Protein AF-A0A963L719-F1 (afdb_monomer)

Structure (mmCIF, N/CA/C/O backbone):
data_AF-A0A963L719-F1
#
_entry.id   AF-A0A963L719-F1
#
loop_
_atom_site.group_PDB
_atom_site.id
_atom_site.type_symbol
_atom_site.label_atom_id
_atom_site.label_alt_id
_atom_site.label_comp_id
_atom_site.label_asym_id
_atom_site.label_entity_id
_atom_site.label_seq_id
_atom_site.pdbx_PDB_ins_code
_atom_site.Cartn_x
_atom_site.Cartn_y
_atom_site.Cartn_z
_atom_site.occupancy
_atom_site.B_iso_or_equiv
_atom_site.auth_seq_id
_atom_site.auth_comp_id
_atom_site.auth_asym_id
_atom_site.auth_atom_id
_atom_site.pdbx_PDB_model_num
ATOM 1 N N . MET A 1 1 ? -0.864 -22.606 19.374 1.00 78.62 1 MET A N 1
ATOM 2 C CA . MET A 1 1 ? -1.923 -21.675 19.797 1.00 78.62 1 MET A CA 1
ATOM 3 C C . MET A 1 1 ? -1.909 -20.500 18.853 1.00 78.62 1 MET A C 1
ATOM 5 O O . MET A 1 1 ? -0.901 -19.803 18.777 1.00 78.62 1 MET A O 1
ATOM 9 N N . ALA A 1 2 ? -3.003 -20.314 18.126 1.00 90.12 2 ALA A N 1
ATOM 10 C CA . ALA A 1 2 ? -3.186 -19.208 17.201 1.00 90.12 2 ALA A CA 1
ATOM 11 C C . ALA A 1 2 ? -2.836 -17.865 17.861 1.00 90.12 2 ALA A C 1
ATOM 13 O O . ALA A 1 2 ? -3.165 -17.622 19.024 1.00 90.12 2 ALA A O 1
ATOM 14 N N . THR A 1 3 ? -2.141 -16.996 17.129 1.00 92.50 3 THR A N 1
ATOM 15 C CA . THR A 1 3 ? -1.768 -15.667 17.624 1.00 92.50 3 THR A CA 1
ATOM 16 C C . THR A 1 3 ? -2.481 -14.588 16.833 1.00 92.50 3 THR A C 1
ATOM 18 O O . THR A 1 3 ? -2.627 -14.665 15.612 1.00 92.50 3 THR A O 1
ATOM 21 N N . GLN A 1 4 ? -2.918 -13.551 17.540 1.00 93.06 4 GLN A N 1
ATOM 22 C CA . GLN A 1 4 ? -3.546 -12.382 16.944 1.00 93.06 4 GLN A CA 1
ATOM 23 C C . GLN A 1 4 ? -2.768 -11.120 17.299 1.00 93.06 4 GLN A C 1
ATOM 25 O O . GLN A 1 4 ? -2.265 -10.959 18.412 1.00 93.06 4 GLN A O 1
ATOM 30 N N . LYS A 1 5 ? -2.697 -10.194 16.348 1.00 93.44 5 LYS A N 1
ATOM 31 C CA . LYS A 1 5 ? -2.189 -8.843 16.566 1.00 93.44 5 LYS A CA 1
ATOM 32 C C . LYS A 1 5 ? -3.121 -7.855 15.887 1.00 93.44 5 LYS A C 1
ATOM 34 O O . LYS A 1 5 ? -3.373 -7.969 14.693 1.00 93.44 5 LYS A O 1
ATOM 39 N N . ILE A 1 6 ? -3.588 -6.867 16.640 1.00 93.69 6 ILE A N 1
ATOM 40 C CA . ILE A 1 6 ? -4.439 -5.794 16.125 1.00 93.69 6 ILE A CA 1
ATOM 41 C C . ILE A 1 6 ? -3.598 -4.526 16.075 1.00 93.69 6 ILE A C 1
ATOM 43 O O . ILE A 1 6 ? -3.050 -4.093 17.088 1.00 93.69 6 ILE A O 1
ATOM 47 N N . ILE A 1 7 ? -3.450 -3.959 14.882 1.00 94.75 7 ILE A N 1
ATOM 48 C CA . ILE A 1 7 ? -2.783 -2.673 14.680 1.00 94.75 7 ILE A CA 1
ATOM 49 C C . ILE A 1 7 ? -3.863 -1.622 14.498 1.00 94.75 7 ILE A C 1
ATOM 51 O O . ILE A 1 7 ? -4.739 -1.781 13.658 1.00 94.75 7 ILE A O 1
ATOM 55 N N . TRP A 1 8 ? -3.787 -0.549 15.271 1.00 94.75 8 TRP A N 1
ATOM 56 C CA . TRP A 1 8 ? -4.737 0.548 15.197 1.00 94.75 8 TRP A CA 1
ATOM 57 C C . TRP A 1 8 ? -4.142 1.709 14.417 1.00 94.75 8 TRP A C 1
ATOM 59 O O . TRP A 1 8 ? -3.056 2.190 14.743 1.00 94.75 8 TRP A O 1
ATOM 69 N N . THR A 1 9 ? -4.872 2.181 13.415 1.00 96.00 9 THR A N 1
ATOM 70 C CA . THR A 1 9 ? -4.567 3.428 12.715 1.00 96.00 9 THR A CA 1
ATOM 71 C C . THR A 1 9 ? -5.588 4.476 13.125 1.00 96.00 9 THR A C 1
ATOM 73 O O . THR A 1 9 ? -6.789 4.261 12.988 1.00 96.00 9 THR A O 1
ATOM 76 N N . VAL A 1 10 ? -5.109 5.604 13.647 1.00 95.81 10 VAL A N 1
ATOM 77 C CA . VAL A 1 10 ? -5.946 6.764 13.959 1.00 95.81 10 VAL A CA 1
ATOM 78 C C . VAL A 1 10 ? -5.929 7.731 12.781 1.00 95.81 10 VAL A C 1
ATOM 80 O O . VAL A 1 10 ? -4.865 8.063 12.262 1.00 95.81 10 VAL A O 1
ATOM 83 N N . LEU A 1 11 ? -7.110 8.170 12.356 1.00 95.31 11 LEU A N 1
ATOM 84 C CA . LEU A 1 11 ? -7.301 9.104 11.252 1.00 95.31 11 LEU A CA 1
ATOM 85 C C . LEU A 1 11 ? -8.143 10.299 11.718 1.00 95.31 11 LEU A C 1
ATOM 87 O O . LEU A 1 11 ? -9.134 10.097 12.426 1.00 95.31 11 LEU A O 1
ATOM 91 N N . PRO A 1 12 ? -7.809 11.537 11.322 1.00 94.50 12 PRO A N 1
ATOM 92 C CA . PRO A 1 12 ? -8.688 12.681 11.539 1.00 94.50 12 PRO A CA 1
ATOM 93 C C . PRO A 1 12 ? -10.020 12.486 10.802 1.00 94.50 12 PRO A C 1
ATOM 95 O O . PRO A 1 12 ? -10.026 12.106 9.632 1.00 94.50 12 PRO A O 1
ATOM 98 N N . LYS A 1 13 ? -11.147 12.768 11.466 1.00 94.38 13 LYS A N 1
ATOM 99 C CA . LYS A 1 13 ? -12.489 12.725 10.856 1.00 94.38 13 LYS A CA 1
ATOM 100 C C . LYS A 1 13 ? -13.141 14.107 10.773 1.00 94.38 13 LYS A C 1
ATOM 102 O O . LYS A 1 13 ? -13.932 14.354 9.868 1.00 94.38 13 LYS A O 1
ATOM 107 N N . GLY A 1 14 ? -12.832 14.999 11.712 1.00 94.25 14 GLY A N 1
ATOM 108 C CA . GLY A 1 14 ? -13.389 16.351 11.761 1.00 94.25 14 GLY A CA 1
ATOM 109 C C . GLY A 1 14 ? -13.564 16.832 13.194 1.00 94.25 14 GLY A C 1
ATOM 110 O O . GLY A 1 14 ? -12.755 16.495 14.054 1.00 94.25 14 GLY A O 1
ATOM 111 N N . PHE A 1 15 ? -14.630 17.591 13.447 1.00 95.06 15 PHE A N 1
ATOM 112 C CA . PHE A 1 15 ? -14.930 18.181 14.753 1.00 95.06 15 PHE A CA 1
ATOM 113 C C . PHE A 1 15 ? -16.398 17.972 15.138 1.00 95.06 15 PHE A C 1
ATOM 115 O O . PHE A 1 15 ? -17.267 17.820 14.276 1.00 95.06 15 PHE A O 1
ATOM 122 N N . THR A 1 16 ? -16.685 17.972 16.437 1.00 93.94 16 THR A N 1
ATOM 123 C CA . THR A 1 16 ? -18.049 18.103 16.958 1.00 93.94 16 THR A CA 1
ATOM 124 C C . THR A 1 16 ? -18.538 19.547 16.808 1.00 93.94 16 THR A C 1
ATOM 126 O O . THR A 1 16 ? -17.767 20.454 16.492 1.00 93.94 16 THR A O 1
ATOM 129 N N . ARG A 1 17 ? -19.830 19.789 17.075 1.00 89.25 17 ARG A N 1
ATOM 130 C CA . ARG A 1 17 ? -20.390 21.155 17.103 1.00 89.25 17 ARG A CA 1
ATOM 131 C C . ARG A 1 17 ? -19.723 22.050 18.151 1.00 89.25 17 ARG A C 1
ATOM 133 O O . ARG A 1 17 ? -19.615 23.248 17.927 1.00 89.25 17 ARG A O 1
ATOM 140 N N . ASP A 1 18 ? -19.241 21.459 19.240 1.00 85.62 18 ASP A N 1
ATOM 141 C CA . ASP A 1 18 ? -18.592 22.169 20.349 1.00 85.62 18 ASP A CA 1
ATOM 142 C C . ASP A 1 18 ? -17.088 22.413 20.103 1.00 85.62 18 ASP A C 1
ATOM 144 O O . ASP A 1 18 ? -16.391 22.971 20.953 1.00 85.62 18 ASP A O 1
ATOM 148 N N . GLY A 1 19 ? -16.583 22.008 18.929 1.00 89.19 19 GLY A N 1
ATOM 149 C CA . GLY A 1 19 ? -15.192 22.188 18.512 1.00 89.19 19 GLY A CA 1
ATOM 150 C C . GLY A 1 19 ? -14.234 21.090 18.979 1.00 89.19 19 GLY A C 1
ATOM 151 O O . GLY A 1 19 ? -13.025 21.245 18.831 1.00 89.19 19 GLY A O 1
ATOM 152 N N . GLU A 1 20 ? -14.738 19.979 19.524 1.00 93.38 20 GLU A N 1
ATOM 153 C CA . GLU A 1 20 ? -13.885 18.855 19.928 1.00 93.38 20 GLU A CA 1
ATOM 154 C C . GLU A 1 20 ? -13.448 18.034 18.707 1.00 93.38 20 GLU A C 1
ATOM 156 O O . GLU A 1 20 ? -14.294 17.712 17.866 1.00 93.38 20 GLU A O 1
ATOM 161 N N . PRO A 1 21 ? -12.168 17.639 18.589 1.00 95.56 21 PRO A N 1
ATOM 162 C CA . PRO A 1 21 ? -11.716 16.767 17.514 1.00 95.56 21 PRO A CA 1
ATOM 163 C C . PRO A 1 21 ? -12.423 15.409 17.531 1.00 95.56 21 PRO A C 1
ATOM 165 O O . PRO A 1 21 ? -12.631 14.789 18.578 1.00 95.56 21 PRO A O 1
ATOM 168 N N . VAL A 1 22 ? -12.738 14.911 16.341 1.00 96.44 22 VAL A N 1
ATOM 169 C CA . VAL A 1 22 ? -13.259 13.566 16.105 1.00 96.44 22 VAL A CA 1
ATOM 170 C C . VAL A 1 22 ? -12.243 12.799 15.276 1.00 96.44 22 VAL A C 1
ATOM 172 O O . VAL A 1 22 ? -11.775 13.275 14.237 1.00 96.44 22 VAL A O 1
ATOM 175 N N . VAL A 1 23 ? -11.936 11.586 15.720 1.00 97.00 23 VAL A N 1
ATOM 176 C CA . VAL A 1 23 ? -11.034 10.660 15.036 1.00 97.00 23 VAL A CA 1
ATOM 177 C C . VAL A 1 23 ? -11.760 9.375 14.662 1.00 97.00 23 VAL A C 1
ATOM 179 O O . VAL A 1 23 ? -12.721 8.976 15.319 1.00 97.00 23 VAL A O 1
ATOM 182 N N . SER A 1 24 ? -11.282 8.716 13.614 1.00 97.19 24 SER A N 1
ATOM 183 C CA . SER A 1 24 ? -11.655 7.350 13.259 1.00 97.19 24 SER A CA 1
ATOM 184 C C . SER A 1 24 ? -10.495 6.413 13.591 1.00 97.19 24 SER A C 1
ATOM 186 O O . SER A 1 24 ? -9.363 6.639 13.168 1.00 97.19 24 SER A O 1
ATOM 188 N N . LEU A 1 25 ? -10.774 5.359 14.350 1.00 96.81 25 LEU A N 1
ATOM 189 C CA . LEU A 1 25 ? -9.859 4.266 14.656 1.00 96.81 25 LEU A CA 1
ATOM 190 C C . LEU A 1 25 ? -10.155 3.109 13.701 1.00 96.81 25 LEU A C 1
ATOM 192 O O . LEU A 1 25 ? -11.285 2.620 13.643 1.00 96.81 25 LEU A O 1
ATOM 196 N N . VAL A 1 26 ? -9.142 2.671 12.961 1.00 96.25 26 VAL A N 1
ATOM 197 C CA . VAL A 1 26 ? -9.240 1.575 11.992 1.00 96.25 26 VAL A CA 1
ATOM 198 C C . VAL A 1 26 ? -8.371 0.410 12.482 1.00 96.25 26 VAL A C 1
ATOM 200 O O . VAL A 1 26 ? -7.144 0.554 12.520 1.00 96.25 26 VAL A O 1
ATOM 203 N N . PRO A 1 27 ? -8.962 -0.724 12.901 1.00 95.50 27 PRO A N 1
ATOM 204 C CA . PRO A 1 27 ? -8.221 -1.923 13.253 1.00 95.50 27 PRO A CA 1
ATOM 205 C C . PRO A 1 27 ? -7.754 -2.666 11.997 1.00 95.50 27 PRO A C 1
ATOM 207 O O . PRO A 1 27 ? -8.508 -2.901 11.058 1.00 95.50 27 PRO A O 1
ATOM 210 N N . SER A 1 28 ? -6.500 -3.095 12.010 1.00 93.81 28 SER A N 1
ATOM 211 C CA . SER A 1 28 ? -5.928 -4.056 11.073 1.00 93.81 28 SER A CA 1
ATOM 212 C C . SER A 1 28 ? -5.602 -5.336 11.829 1.00 93.81 28 SER A C 1
ATOM 214 O O . SER A 1 28 ? -4.690 -5.361 12.662 1.00 93.81 28 SER A O 1
ATOM 216 N N . PHE A 1 29 ? -6.349 -6.398 11.545 1.00 94.44 29 PHE A N 1
ATOM 217 C CA . PHE A 1 29 ? -6.162 -7.705 12.165 1.00 94.44 29 PHE A CA 1
ATOM 218 C C . PHE A 1 29 ? -5.050 -8.476 11.454 1.00 94.44 29 PHE A C 1
ATOM 220 O O . PHE A 1 29 ? -5.028 -8.577 10.229 1.00 94.44 29 PHE A O 1
ATOM 227 N N . ARG A 1 30 ? -4.123 -9.034 12.230 1.00 92.94 30 ARG A N 1
ATOM 228 C CA . ARG A 1 30 ? -3.146 -10.022 11.773 1.00 92.94 30 ARG A CA 1
ATOM 229 C C . ARG A 1 30 ? -3.397 -11.310 12.533 1.00 92.94 30 ARG A C 1
ATOM 231 O O . ARG A 1 30 ? -3.078 -11.387 13.720 1.00 92.94 30 ARG A O 1
ATOM 238 N N . LEU A 1 31 ? -3.978 -12.285 11.847 1.00 94.12 31 LEU A N 1
ATOM 239 C CA . LEU A 1 31 ? -4.326 -13.584 12.407 1.00 94.12 31 LEU A CA 1
ATOM 240 C C . LEU A 1 31 ? -3.325 -14.624 11.920 1.00 94.12 31 LEU A C 1
ATOM 242 O O . LEU A 1 31 ? -3.091 -14.758 10.720 1.00 94.12 31 LEU A O 1
ATOM 246 N N . THR A 1 32 ? -2.698 -15.330 12.856 1.00 92.62 32 THR A N 1
ATOM 247 C CA . THR A 1 32 ? -1.661 -16.322 12.557 1.00 92.62 32 THR A CA 1
ATOM 248 C C . THR A 1 32 ? -2.057 -17.671 13.154 1.00 92.62 32 THR A C 1
ATOM 250 O O . THR A 1 32 ? -1.780 -17.931 14.330 1.00 92.62 32 THR A O 1
ATOM 253 N N . PRO A 1 33 ? -2.706 -18.539 12.362 1.00 91.94 33 PRO A N 1
ATOM 254 C CA . PRO A 1 33 ? -2.850 -19.952 12.691 1.00 91.94 33 PRO A CA 1
ATOM 255 C C . PRO A 1 33 ? -1.465 -20.602 12.828 1.00 91.94 33 PRO A C 1
ATOM 257 O O . PRO A 1 33 ? -0.576 -20.328 12.021 1.00 91.94 33 PRO A O 1
ATOM 260 N N . GLN A 1 34 ? -1.270 -21.470 13.821 1.00 89.56 34 GLN A N 1
ATOM 261 C CA . GLN A 1 34 ? -0.044 -22.266 13.989 1.00 89.56 34 GLN A CA 1
ATOM 262 C C . GLN A 1 34 ? -0.229 -23.729 13.554 1.00 89.56 34 GLN A C 1
ATOM 264 O O . GLN A 1 34 ? 0.746 -24.468 13.440 1.00 89.56 34 GLN A O 1
ATOM 269 N N . SER A 1 35 ? -1.467 -24.156 13.298 1.00 89.81 35 SER A N 1
ATOM 270 C CA . SER A 1 35 ? -1.828 -25.505 12.853 1.00 89.81 35 SER A CA 1
ATOM 271 C C . SER A 1 35 ? -3.047 -25.482 11.925 1.00 89.81 35 SER A C 1
ATOM 273 O O . SER A 1 35 ? -3.774 -24.491 11.865 1.00 89.81 35 SER A O 1
ATOM 275 N N . ALA A 1 36 ? -3.293 -26.579 11.202 1.00 87.94 36 ALA A N 1
ATOM 276 C CA . ALA A 1 36 ? -4.417 -26.679 10.266 1.00 87.94 36 ALA A CA 1
ATOM 277 C C . ALA A 1 36 ? -5.788 -26.526 10.953 1.00 87.94 36 ALA A C 1
ATOM 279 O O . ALA A 1 36 ? -6.681 -25.890 10.405 1.00 87.94 36 ALA A O 1
ATOM 280 N N . SER A 1 37 ? -5.940 -27.039 12.179 1.00 89.88 37 SER A N 1
ATOM 281 C CA . SER A 1 37 ? -7.171 -26.894 12.971 1.00 89.88 37 SER A CA 1
ATOM 282 C C . SER A 1 37 ? -7.441 -25.459 13.433 1.00 89.88 37 SER A C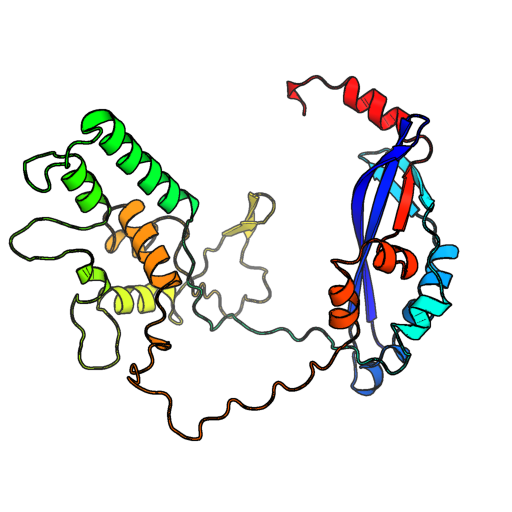 1
ATOM 284 O O . SER A 1 37 ? -8.543 -25.165 13.877 1.00 89.88 37 SER A O 1
ATOM 286 N N . GLU A 1 38 ? -6.451 -24.567 13.345 1.00 92.56 38 GLU A N 1
ATOM 287 C CA . GLU A 1 38 ? -6.576 -23.154 13.717 1.00 92.56 38 GLU A CA 1
ATOM 288 C C . GLU A 1 38 ? -6.874 -22.243 12.506 1.00 92.56 38 GLU A C 1
ATOM 290 O O . GLU A 1 38 ? -6.944 -21.026 12.658 1.00 92.56 38 GLU A O 1
ATOM 295 N N . GLN A 1 39 ? -7.047 -22.794 11.296 1.00 93.44 39 GLN A N 1
ATOM 296 C CA . GLN A 1 39 ? -7.328 -22.028 10.066 1.00 93.44 39 GLN A CA 1
ATOM 297 C C . GLN A 1 39 ? -8.807 -21.632 9.913 1.00 93.44 39 GLN A C 1
ATOM 299 O O . GLN A 1 39 ? -9.339 -21.553 8.805 1.00 93.44 39 GLN A O 1
ATOM 304 N N . VAL A 1 40 ? -9.475 -21.368 11.031 1.00 95.69 40 VAL A N 1
ATOM 305 C CA . VAL A 1 40 ? -10.881 -20.958 11.111 1.00 95.69 40 VAL A CA 1
ATOM 306 C C . VAL A 1 40 ? -11.039 -19.873 12.169 1.00 95.69 40 VAL A C 1
ATOM 308 O O . VAL A 1 40 ? -10.245 -19.794 13.110 1.00 95.69 40 VAL A O 1
ATOM 311 N N . LEU A 1 41 ? -12.064 -19.032 12.032 1.00 96.19 41 LEU A N 1
ATOM 312 C CA . LEU A 1 41 ? -12.285 -17.899 12.932 1.00 96.19 41 LEU A CA 1
ATOM 313 C C . LEU A 1 41 ? -12.497 -18.325 14.394 1.00 96.19 41 LEU A C 1
ATOM 315 O O . LEU A 1 41 ? -12.103 -17.597 15.300 1.00 96.19 41 LEU A O 1
ATOM 319 N N . GLU A 1 42 ? -13.040 -19.522 14.635 1.00 96.31 42 GLU A N 1
ATOM 320 C CA . GLU A 1 42 ? -13.210 -20.119 15.969 1.00 96.31 42 GLU A CA 1
ATOM 321 C C . GLU A 1 42 ? -11.905 -20.193 16.780 1.00 96.31 42 GLU A C 1
ATOM 323 O O . GLU A 1 42 ? -11.938 -20.113 18.007 1.00 96.31 42 GLU A O 1
ATOM 328 N N . ALA A 1 43 ? -10.746 -20.251 16.118 1.00 95.38 43 ALA A N 1
ATOM 329 C CA . ALA A 1 43 ? -9.443 -20.222 16.779 1.00 95.38 43 ALA A CA 1
ATOM 330 C C . ALA A 1 43 ? -9.043 -18.834 17.327 1.00 95.38 43 ALA A C 1
ATOM 332 O O . ALA A 1 43 ? -8.025 -18.723 18.014 1.00 95.38 43 ALA A O 1
ATOM 333 N N . PHE A 1 44 ? -9.830 -17.784 17.055 1.00 95.38 44 PHE A N 1
ATOM 334 C CA . PHE A 1 44 ? -9.589 -16.393 17.458 1.00 95.38 44 PHE A CA 1
ATOM 335 C C . PHE A 1 44 ? -10.786 -15.833 18.258 1.00 95.38 44 PHE A C 1
ATOM 337 O O . PHE A 1 44 ? -11.588 -15.064 17.720 1.00 95.38 44 PHE A O 1
ATOM 344 N N . PRO A 1 45 ? -10.927 -16.178 19.556 1.00 92.62 45 PRO A N 1
ATOM 345 C CA . PRO A 1 45 ? -12.136 -15.894 20.339 1.00 92.62 45 PRO A CA 1
ATOM 346 C C . PRO A 1 45 ? -12.528 -14.415 20.426 1.00 92.62 45 PRO A C 1
ATOM 348 O O . PRO A 1 45 ? -13.715 -14.094 20.452 1.00 92.62 45 PRO A O 1
ATOM 351 N N . ASP A 1 46 ? -11.555 -13.500 20.420 1.00 92.44 46 ASP A N 1
ATOM 352 C CA . ASP A 1 46 ? -11.825 -12.056 20.467 1.00 92.44 46 ASP A CA 1
ATOM 353 C C . ASP A 1 46 ? -12.563 -11.544 19.225 1.00 92.44 46 ASP A C 1
ATOM 355 O O . ASP A 1 46 ? -13.240 -10.519 19.291 1.00 92.44 46 ASP A O 1
ATOM 359 N N . LEU A 1 47 ? -12.465 -12.267 18.106 1.00 95.38 47 LEU A N 1
ATOM 360 C CA . LEU A 1 47 ? -13.147 -11.946 16.858 1.00 95.38 47 LEU A CA 1
ATOM 361 C C . LEU A 1 47 ? -14.468 -12.693 16.677 1.00 95.38 47 LEU A C 1
ATOM 363 O O . LEU A 1 47 ? -15.182 -12.405 15.724 1.00 95.38 47 LEU A O 1
ATOM 367 N N . LEU A 1 48 ? -14.845 -13.597 17.584 1.00 93.88 48 LEU A N 1
ATOM 368 C CA . LEU A 1 48 ? -16.192 -14.180 17.580 1.00 93.88 48 LEU A CA 1
ATOM 369 C C . LEU A 1 48 ? -17.243 -13.179 18.087 1.00 93.88 48 LEU A C 1
ATOM 371 O O . LEU A 1 48 ? -18.361 -13.142 17.579 1.00 93.88 48 LEU A O 1
ATOM 375 N N . ASP A 1 49 ? -16.863 -12.326 19.042 1.00 92.25 49 ASP A N 1
ATOM 376 C CA . ASP A 1 49 ? -17.678 -11.220 19.566 1.00 92.25 49 ASP A CA 1
ATOM 377 C C . ASP A 1 49 ? -16.879 -9.907 19.566 1.00 92.25 49 ASP A C 1
ATOM 379 O O . ASP A 1 49 ? -16.677 -9.252 20.594 1.00 92.25 49 ASP A O 1
ATOM 383 N N . TRP A 1 50 ? -16.387 -9.517 18.387 1.00 95.50 50 TRP A N 1
ATOM 384 C CA . TRP A 1 50 ? -15.591 -8.299 18.241 1.00 95.50 50 TRP A CA 1
ATOM 385 C C . TRP A 1 50 ? -16.333 -7.036 18.723 1.00 95.50 50 TRP A C 1
ATOM 387 O O . TRP A 1 50 ? -15.777 -6.301 19.545 1.00 95.50 50 TRP A O 1
ATOM 397 N N . PRO A 1 51 ? -17.601 -6.780 18.331 1.00 95.44 51 PRO A N 1
ATOM 398 C CA . PRO A 1 51 ? -18.375 -5.662 18.872 1.00 95.44 51 PRO A CA 1
ATOM 399 C C . PRO A 1 51 ? -18.497 -5.659 20.401 1.00 95.44 51 PRO A C 1
ATOM 401 O O . PRO A 1 51 ? -18.390 -4.597 21.021 1.00 95.44 51 PRO A O 1
ATOM 404 N N . GLY A 1 52 ? -18.693 -6.819 21.036 1.00 93.31 52 GLY A N 1
ATOM 405 C CA . GLY A 1 52 ? -18.733 -6.918 22.492 1.00 93.31 52 GLY A CA 1
ATOM 406 C C . GLY A 1 52 ? -17.383 -6.614 23.143 1.00 93.31 52 GLY A C 1
ATOM 407 O O . GLY A 1 52 ? -17.344 -5.903 24.153 1.00 93.31 52 GLY A O 1
ATOM 408 N N . GLN A 1 53 ? -16.273 -7.064 22.546 1.00 93.50 53 GLN A N 1
ATOM 409 C CA . GLN A 1 53 ? -14.924 -6.691 22.992 1.00 93.50 53 GLN A CA 1
ATOM 410 C C . GLN A 1 53 ? -14.689 -5.179 22.893 1.00 93.50 53 GLN A C 1
ATOM 412 O O . GLN A 1 53 ? -14.173 -4.564 23.832 1.00 93.50 53 GLN A O 1
ATOM 417 N N . LEU A 1 54 ? -15.140 -4.542 21.810 1.00 93.88 54 LEU A N 1
ATOM 418 C CA . LEU A 1 54 ? -15.006 -3.096 21.629 1.00 93.88 54 LEU A CA 1
ATOM 419 C C . LEU A 1 54 ? -15.723 -2.291 22.713 1.00 93.88 54 LEU A C 1
ATOM 421 O O . LEU A 1 54 ? -15.164 -1.318 23.215 1.00 93.88 54 LEU A O 1
ATOM 425 N N . ARG A 1 55 ? -16.918 -2.715 23.140 1.00 91.00 55 ARG A N 1
ATOM 426 C CA . ARG A 1 55 ? -17.681 -2.039 24.210 1.00 91.00 55 ARG A CA 1
ATOM 427 C C . ARG A 1 55 ? -16.952 -2.042 25.558 1.00 91.00 55 ARG A C 1
ATOM 429 O O . ARG A 1 55 ? -17.097 -1.112 26.357 1.00 91.00 55 ARG A O 1
ATOM 436 N N . ARG A 1 56 ? -16.162 -3.084 25.822 1.00 91.38 56 ARG A N 1
ATOM 437 C CA . ARG A 1 56 ? -15.355 -3.218 27.046 1.00 91.38 56 ARG A CA 1
ATOM 438 C C . ARG A 1 56 ? -13.995 -2.527 26.935 1.00 91.38 56 ARG A C 1
ATOM 440 O O . ARG A 1 56 ? -13.372 -2.249 27.956 1.00 91.38 56 ARG A O 1
ATOM 447 N N . THR A 1 57 ? -13.560 -2.209 25.720 1.00 91.94 57 THR A N 1
ATOM 448 C CA . THR A 1 57 ? -12.265 -1.580 25.453 1.00 91.94 57 THR A CA 1
ATOM 449 C C . THR A 1 57 ? -12.298 -0.086 25.799 1.00 91.94 57 THR A C 1
ATOM 451 O O . THR A 1 57 ? -13.334 0.582 25.720 1.00 91.94 57 THR A O 1
ATOM 454 N N . ARG A 1 58 ? -11.157 0.455 26.231 1.00 93.62 58 ARG A N 1
ATOM 455 C CA . ARG A 1 58 ? -10.936 1.894 26.420 1.00 93.62 58 ARG A CA 1
ATOM 456 C C . ARG A 1 58 ? -9.775 2.329 25.546 1.00 93.62 58 ARG A C 1
ATOM 458 O O . ARG A 1 58 ? -8.799 1.598 25.408 1.00 93.62 58 ARG A O 1
ATOM 465 N N . PHE A 1 59 ? -9.896 3.514 24.966 1.00 94.62 59 PHE A N 1
ATOM 466 C CA . PHE A 1 59 ? -8.899 4.062 24.063 1.00 94.62 59 PHE A CA 1
ATOM 467 C C . PHE A 1 59 ? -8.409 5.402 24.604 1.00 94.62 59 PHE A C 1
ATOM 469 O O . PHE A 1 59 ? -9.203 6.202 25.095 1.00 94.62 59 PHE A O 1
ATOM 476 N N . ALA A 1 60 ? -7.110 5.647 24.470 1.00 95.19 60 ALA A N 1
ATOM 477 C CA . ALA A 1 60 ? -6.497 6.937 24.734 1.00 95.19 60 ALA A CA 1
ATOM 478 C C . ALA A 1 60 ? -5.637 7.332 23.530 1.00 95.19 60 ALA A C 1
ATOM 480 O O . ALA A 1 60 ? -4.929 6.500 22.956 1.00 95.19 60 ALA A O 1
ATOM 481 N N . LEU A 1 61 ? -5.716 8.599 23.137 1.00 95.00 61 LEU A N 1
ATOM 482 C CA . LEU A 1 61 ? -4.912 9.187 22.079 1.00 95.00 61 LEU A CA 1
ATOM 483 C C . LEU A 1 61 ? -3.725 9.910 22.701 1.00 95.00 61 LEU A C 1
ATOM 485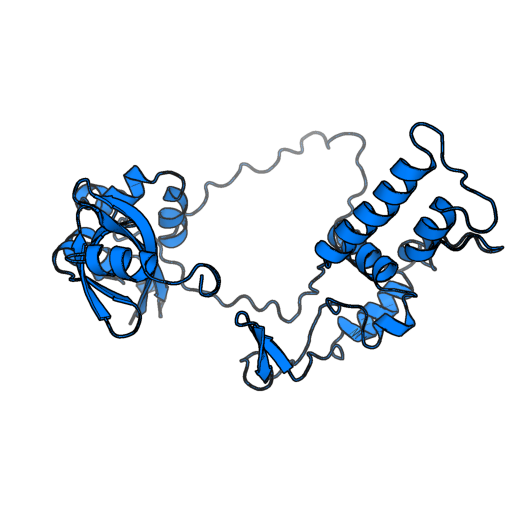 O O . LEU A 1 61 ? -3.900 10.865 23.455 1.00 95.00 61 LEU A O 1
ATOM 489 N N . ARG A 1 62 ? -2.515 9.487 22.339 1.00 94.19 62 ARG A N 1
ATOM 490 C CA . ARG A 1 62 ? -1.287 10.172 22.736 1.00 94.19 62 ARG A CA 1
ATOM 491 C C . ARG A 1 62 ? -0.800 11.076 21.610 1.00 94.19 62 ARG A C 1
ATOM 493 O O . ARG A 1 62 ? -0.502 10.581 20.524 1.00 94.19 62 ARG A O 1
ATOM 500 N N . VAL A 1 63 ? -0.663 12.370 21.890 1.00 90.06 63 VAL A N 1
ATOM 501 C CA . VAL A 1 63 ? -0.053 13.354 20.985 1.00 90.06 63 VAL A CA 1
ATOM 502 C C . VAL A 1 63 ? 1.105 14.028 21.711 1.00 90.06 63 VAL A C 1
ATOM 504 O O . VAL A 1 63 ? 0.914 14.702 22.721 1.00 90.06 63 VAL A O 1
ATOM 507 N N . GLY A 1 64 ? 2.332 13.798 21.238 1.00 88.31 64 GLY A N 1
ATOM 508 C CA . GLY A 1 64 ? 3.533 14.208 21.967 1.00 88.31 64 GLY A CA 1
ATOM 509 C C . GLY A 1 64 ? 3.558 13.618 23.384 1.00 88.31 64 GLY A C 1
ATOM 510 O O . GLY A 1 64 ? 3.476 12.401 23.556 1.00 88.31 64 GLY A O 1
ATOM 511 N N . ALA A 1 65 ? 3.661 14.488 24.392 1.00 88.94 65 ALA A N 1
ATOM 512 C CA . ALA A 1 65 ? 3.630 14.118 25.809 1.00 88.94 65 ALA A CA 1
ATOM 513 C C . ALA A 1 65 ? 2.213 14.086 26.419 1.00 88.94 65 ALA A C 1
ATOM 515 O O . ALA A 1 65 ? 2.052 13.648 27.556 1.00 88.94 65 ALA A O 1
ATOM 516 N N . GLN A 1 66 ? 1.192 14.548 25.692 1.00 91.94 66 GLN A N 1
ATOM 517 C CA . GLN A 1 66 ? -0.184 14.622 26.185 1.00 91.94 66 GLN A CA 1
ATOM 518 C C . GLN A 1 66 ? -0.965 13.353 25.833 1.00 91.94 66 GLN A C 1
ATOM 520 O O . GLN A 1 66 ? -0.755 12.746 24.781 1.00 91.94 66 GLN A O 1
ATOM 525 N N . SER A 1 67 ? -1.888 12.969 26.714 1.00 95.19 67 SER A N 1
ATOM 526 C CA . SER A 1 67 ? -2.800 11.840 26.524 1.00 95.19 67 SER A CA 1
ATOM 527 C C . SER A 1 67 ? -4.233 12.307 26.736 1.00 95.19 67 SER A C 1
ATOM 529 O O . SER A 1 67 ? -4.515 12.984 27.722 1.00 95.19 67 SER A O 1
ATOM 531 N N . PHE A 1 68 ? -5.123 11.927 25.827 1.00 95.81 68 PHE A N 1
ATOM 532 C CA . PHE A 1 68 ? -6.536 12.291 25.843 1.00 95.81 68 PHE A CA 1
ATOM 533 C C . PHE A 1 68 ? -7.388 11.031 25.791 1.00 95.81 68 PHE A C 1
ATOM 535 O O . PHE A 1 68 ? -7.134 10.150 24.966 1.00 95.81 68 PHE A O 1
ATOM 542 N N . ASP A 1 69 ? -8.419 10.950 26.624 1.00 96.88 69 ASP A N 1
ATOM 543 C CA . ASP A 1 69 ? -9.371 9.848 26.540 1.00 96.88 69 ASP A CA 1
ATOM 544 C C . ASP A 1 69 ? -10.183 9.949 25.247 1.00 96.88 69 ASP A C 1
ATOM 546 O O . ASP A 1 69 ? -10.626 11.024 24.833 1.00 96.88 69 ASP A O 1
ATOM 550 N N . LEU A 1 70 ? -10.394 8.805 24.603 1.00 96.62 70 LEU A N 1
ATOM 551 C CA . LEU A 1 70 ? -11.263 8.695 23.443 1.00 96.62 70 LEU A CA 1
ATOM 552 C C . LEU A 1 70 ? -12.601 8.114 23.879 1.00 96.62 70 LEU A C 1
ATOM 554 O O . LEU A 1 70 ? -12.665 7.008 24.419 1.00 96.62 70 LEU A O 1
ATOM 558 N N . ARG A 1 71 ? -13.682 8.841 23.591 1.00 95.25 71 ARG A N 1
ATOM 559 C CA . ARG A 1 71 ? -15.051 8.360 23.788 1.00 95.25 71 ARG A CA 1
ATOM 560 C C . ARG A 1 71 ? -15.615 7.877 22.453 1.00 95.25 71 ARG A C 1
ATOM 562 O O . ARG A 1 71 ? -15.932 8.729 21.617 1.00 95.25 71 ARG A O 1
ATOM 569 N N . PRO A 1 72 ? -15.759 6.556 22.235 1.00 94.31 72 PRO A N 1
ATOM 570 C CA . PRO A 1 72 ? -16.416 6.037 21.045 1.00 94.31 72 PRO A CA 1
ATOM 571 C C . PRO A 1 72 ? -17.833 6.600 20.911 1.00 94.31 72 PRO A C 1
ATOM 573 O O . PRO A 1 72 ? -18.569 6.691 21.891 1.00 94.31 72 PRO A O 1
ATOM 576 N N . VAL A 1 73 ? -18.195 6.987 19.693 1.00 92.50 73 VAL A N 1
ATOM 577 C CA . VAL A 1 73 ? -19.538 7.445 19.302 1.00 92.50 73 VAL A CA 1
ATOM 578 C C . VAL A 1 73 ? -20.160 6.558 18.224 1.00 92.50 73 VAL A C 1
ATOM 580 O O . VAL A 1 73 ? -21.327 6.719 17.885 1.00 92.50 73 VAL A O 1
ATOM 583 N N . SER A 1 74 ? -19.391 5.623 17.668 1.00 86.56 74 SER A N 1
ATOM 584 C CA . SER A 1 74 ? -19.914 4.533 16.846 1.00 86.56 74 SER A CA 1
ATOM 585 C C . SER A 1 74 ? -20.448 3.404 17.724 1.00 86.56 74 SER A C 1
ATOM 587 O O . SER A 1 74 ? -19.805 3.038 18.710 1.00 86.56 74 SER A O 1
ATOM 589 N N . GLU A 1 75 ? -21.545 2.785 17.296 1.00 89.12 75 GLU A N 1
ATOM 590 C CA . GLU A 1 75 ? -22.154 1.628 17.955 1.00 89.12 75 GLU A CA 1
ATOM 591 C C . GLU A 1 75 ? -22.058 0.388 17.049 1.00 89.12 75 GLU A C 1
ATOM 593 O O . GLU A 1 75 ? -22.943 0.148 16.225 1.00 89.12 75 GLU A O 1
ATOM 598 N N . PRO A 1 76 ? -20.973 -0.403 17.157 1.00 94.06 76 PRO A N 1
ATOM 599 C CA . PRO A 1 76 ? -20.887 -1.692 16.490 1.00 94.06 76 PRO A CA 1
ATOM 600 C C . PRO A 1 76 ? -22.009 -2.638 16.937 1.00 94.06 76 PRO A C 1
ATOM 602 O O . PRO A 1 76 ? -22.388 -2.688 18.117 1.00 94.06 76 PRO A O 1
ATOM 605 N N . ASP A 1 77 ? -22.509 -3.408 15.978 1.00 94.44 77 ASP A N 1
ATOM 606 C CA . ASP A 1 77 ? -23.663 -4.288 16.096 1.00 94.44 77 ASP A CA 1
ATOM 607 C C . ASP A 1 77 ? -23.224 -5.769 16.076 1.00 94.44 77 ASP A C 1
ATOM 609 O O . ASP A 1 77 ? -22.804 -6.264 15.022 1.00 94.44 77 ASP A O 1
ATOM 613 N N . PRO A 1 78 ? -23.317 -6.482 17.219 1.00 93.75 78 PRO A N 1
ATOM 614 C CA . PRO A 1 78 ? -22.962 -7.896 17.331 1.00 93.75 78 PRO A CA 1
ATOM 615 C C . PRO A 1 78 ? -23.690 -8.796 16.328 1.00 93.75 78 PRO A C 1
ATOM 617 O O . PRO A 1 78 ? -23.066 -9.688 15.756 1.00 93.75 78 PRO A O 1
ATOM 620 N N . ASP A 1 79 ? -24.972 -8.538 16.053 1.00 93.75 79 ASP A N 1
ATOM 621 C CA . ASP A 1 79 ? -25.767 -9.390 15.162 1.00 93.75 79 ASP A CA 1
ATOM 622 C C . ASP A 1 79 ? -25.297 -9.255 13.712 1.00 93.75 79 ASP A C 1
ATOM 624 O O . ASP A 1 79 ? -25.210 -10.236 12.971 1.00 93.75 79 ASP A O 1
ATOM 628 N N . THR A 1 80 ? -24.957 -8.029 13.301 1.00 94.19 80 THR A N 1
ATOM 629 C CA . THR A 1 80 ? -24.372 -7.774 11.978 1.00 94.19 80 THR A CA 1
ATOM 630 C C . THR A 1 80 ? -22.999 -8.441 11.860 1.00 94.19 80 THR A C 1
ATOM 632 O O . THR A 1 80 ? -22.706 -9.045 10.829 1.00 94.19 80 THR A O 1
ATOM 635 N N . TRP A 1 81 ? -22.176 -8.378 12.913 1.00 96.12 81 TRP A N 1
ATOM 636 C CA . TRP A 1 81 ? -20.868 -9.034 12.934 1.00 96.12 81 TRP A CA 1
ATOM 637 C C . TRP A 1 81 ? -20.980 -10.549 12.775 1.00 96.12 81 TRP A C 1
ATOM 639 O O . TRP A 1 81 ? -20.355 -11.101 11.877 1.00 96.12 81 TRP A O 1
ATOM 649 N N . GLN A 1 82 ? -21.819 -11.215 13.571 1.00 94.19 82 GLN A N 1
ATOM 650 C CA . GLN A 1 82 ? -21.971 -12.675 13.527 1.00 94.19 82 GLN A CA 1
ATOM 651 C C . GLN A 1 82 ? -22.532 -13.181 12.191 1.00 94.19 82 GLN A C 1
ATOM 653 O O . GLN A 1 82 ? -22.198 -14.283 11.762 1.00 94.19 82 GLN A O 1
ATOM 658 N N . ARG A 1 83 ? -23.356 -12.378 11.504 1.00 93.50 83 ARG A N 1
ATOM 659 C CA . ARG A 1 83 ? -23.836 -12.699 10.148 1.00 93.50 83 ARG A CA 1
ATOM 660 C C . ARG A 1 83 ? -22.746 -12.580 9.087 1.00 93.50 83 ARG A C 1
ATOM 662 O O . ARG A 1 83 ? -22.784 -13.319 8.110 1.00 93.50 83 ARG A O 1
ATOM 669 N N . ALA A 1 84 ? -21.824 -11.633 9.247 1.00 94.00 84 ALA A N 1
ATOM 670 C CA . ALA A 1 84 ? -20.722 -11.436 8.313 1.00 94.00 84 ALA A CA 1
ATOM 671 C C . ALA A 1 84 ? -19.566 -12.413 8.580 1.00 94.00 84 ALA A C 1
ATOM 673 O O . ALA A 1 84 ? -18.993 -12.957 7.645 1.00 94.00 84 ALA A O 1
ATOM 674 N N . PHE A 1 85 ? -19.240 -12.661 9.846 1.00 95.88 85 PHE A N 1
ATOM 675 C CA . PHE A 1 85 ? -18.068 -13.416 10.273 1.00 95.88 85 PHE A CA 1
ATOM 676 C C . PHE A 1 85 ? -18.487 -14.649 11.076 1.00 95.88 85 PHE A C 1
ATOM 678 O O . PHE A 1 85 ? -18.481 -14.652 12.307 1.00 95.88 85 PHE A O 1
ATOM 685 N N . ALA A 1 86 ? -18.871 -15.706 10.359 1.00 93.88 86 ALA A N 1
ATOM 686 C CA . ALA A 1 86 ? -19.225 -16.985 10.963 1.00 93.88 86 ALA A CA 1
ATOM 687 C C . ALA A 1 86 ? -18.004 -17.656 11.619 1.00 93.88 86 ALA A C 1
ATOM 689 O O . ALA A 1 86 ? -16.863 -17.462 11.200 1.00 93.88 86 ALA A O 1
ATOM 690 N N . LYS A 1 87 ? -18.235 -18.476 12.648 1.00 95.50 87 LYS A N 1
ATOM 691 C CA . LYS A 1 87 ? -17.156 -19.138 13.406 1.00 95.50 87 LYS A CA 1
ATOM 692 C C . LYS A 1 87 ? -16.294 -20.086 12.559 1.00 95.50 87 LYS A C 1
ATOM 694 O O . LYS A 1 87 ? -15.115 -20.265 12.836 1.00 95.50 87 LYS A O 1
ATOM 699 N N . ASP A 1 88 ? -16.878 -20.673 11.524 1.00 94.31 88 ASP A N 1
ATOM 700 C CA . ASP A 1 88 ? -16.235 -21.579 10.574 1.00 94.31 88 ASP A CA 1
ATOM 701 C C . ASP A 1 88 ? -15.606 -20.841 9.382 1.00 94.31 88 ASP A C 1
ATOM 703 O O . ASP A 1 88 ? -15.060 -21.481 8.484 1.00 94.31 88 ASP A O 1
ATOM 707 N N . LEU A 1 89 ? -15.644 -19.500 9.372 1.00 95.06 89 LEU A N 1
ATOM 708 C CA . LEU A 1 89 ? -15.033 -18.700 8.318 1.00 95.06 89 LEU A CA 1
ATOM 709 C C . LEU A 1 89 ? -13.528 -19.007 8.237 1.00 95.06 89 LEU A C 1
ATOM 711 O O . LEU A 1 89 ? -12.835 -18.896 9.256 1.00 95.06 89 LEU A O 1
ATOM 715 N N . PRO A 1 90 ? -12.997 -19.350 7.049 1.00 95.50 90 PRO A N 1
ATOM 716 C CA . PRO A 1 90 ? -11.582 -19.648 6.895 1.00 95.50 90 PRO A CA 1
ATOM 717 C C . PRO A 1 90 ? -10.701 -18.466 7.297 1.00 95.50 90 PRO A C 1
ATOM 719 O O . PRO A 1 90 ? -11.001 -17.308 6.997 1.00 95.50 90 PRO A O 1
ATOM 722 N N . VAL A 1 91 ? -9.568 -18.761 7.926 1.00 94.81 91 VAL A N 1
ATOM 723 C CA . VAL A 1 91 ? -8.524 -17.778 8.229 1.00 94.81 91 VAL A CA 1
ATOM 724 C C . VAL A 1 91 ? -7.232 -18.241 7.578 1.00 94.81 91 VAL A C 1
ATOM 726 O O . VAL A 1 91 ? -6.596 -19.192 8.034 1.00 94.81 91 VAL A O 1
ATOM 729 N N . ALA A 1 92 ? -6.824 -17.553 6.512 1.00 90.00 92 ALA A N 1
ATOM 730 C CA . ALA A 1 92 ? -5.531 -17.807 5.900 1.00 90.00 92 ALA A CA 1
ATOM 731 C C . ALA A 1 92 ? -4.429 -17.158 6.747 1.00 90.00 92 ALA A C 1
ATOM 733 O O . ALA A 1 92 ? -4.434 -15.949 6.985 1.00 90.00 92 ALA A O 1
ATOM 734 N N . GLY A 1 93 ? -3.470 -17.966 7.199 1.00 83.31 93 GLY A N 1
ATOM 735 C CA . GLY A 1 93 ? -2.241 -17.445 7.786 1.00 83.31 93 GLY A CA 1
ATOM 736 C C . GLY A 1 93 ? -1.387 -16.731 6.741 1.00 83.31 93 GLY A C 1
ATOM 737 O O . GLY A 1 93 ? -1.446 -17.044 5.550 1.00 83.31 93 GLY A O 1
ATOM 738 N N . TYR A 1 94 ? -0.556 -15.787 7.185 1.00 80.12 94 TYR A N 1
ATOM 739 C CA . TYR A 1 94 ? 0.440 -15.187 6.303 1.00 80.12 94 TYR A CA 1
ATOM 740 C C . TYR A 1 94 ? 1.440 -16.251 5.842 1.00 80.12 94 TYR A C 1
ATOM 742 O O . TYR A 1 94 ? 2.161 -16.834 6.653 1.00 80.12 94 TYR A O 1
ATOM 750 N N . VAL A 1 95 ? 1.509 -16.463 4.531 1.00 74.75 95 VAL A N 1
ATOM 751 C CA . VAL A 1 95 ? 2.549 -17.270 3.897 1.00 74.75 95 VAL A CA 1
ATOM 752 C C . VAL A 1 95 ? 3.548 -16.306 3.278 1.00 74.75 95 VAL A C 1
ATOM 754 O O . VAL A 1 95 ? 3.196 -15.529 2.389 1.00 74.75 95 VAL A O 1
ATOM 757 N N . PHE A 1 96 ? 4.790 -16.334 3.764 1.00 74.50 96 PHE A N 1
ATOM 758 C CA . PHE A 1 96 ? 5.859 -15.552 3.157 1.00 74.50 96 PHE A CA 1
ATOM 759 C C . PHE A 1 96 ? 6.068 -16.034 1.722 1.00 74.50 96 PHE A C 1
ATOM 761 O O . PHE A 1 96 ? 6.476 -17.171 1.492 1.00 74.50 96 PHE A O 1
ATOM 768 N N . ASN A 1 97 ? 5.765 -15.165 0.762 1.00 71.94 97 ASN A N 1
ATOM 769 C CA . ASN A 1 97 ? 6.071 -15.416 -0.633 1.00 71.94 97 ASN A CA 1
ATOM 770 C C . ASN A 1 97 ? 7.481 -14.897 -0.916 1.00 71.94 97 ASN A C 1
ATOM 772 O O . ASN A 1 97 ? 7.695 -13.682 -0.962 1.00 71.94 97 ASN A O 1
ATOM 776 N N . ASP A 1 98 ? 8.436 -15.810 -1.076 1.00 70.88 98 ASP A N 1
ATOM 777 C CA . ASP A 1 98 ? 9.810 -15.441 -1.384 1.00 70.88 98 ASP A CA 1
ATOM 778 C C . ASP A 1 98 ? 9.925 -14.931 -2.827 1.00 70.88 98 ASP A C 1
ATOM 780 O O . ASP A 1 98 ? 9.979 -15.686 -3.800 1.00 70.88 98 ASP A O 1
ATOM 784 N N . LEU A 1 99 ? 9.975 -13.606 -2.957 1.00 74.56 99 LEU A N 1
ATOM 785 C CA . LEU A 1 99 ? 10.187 -12.923 -4.227 1.00 74.56 99 LEU A CA 1
ATOM 786 C C . LEU A 1 99 ? 11.667 -12.600 -4.492 1.00 74.56 99 LEU A C 1
ATOM 788 O O . LEU A 1 99 ? 11.957 -11.937 -5.485 1.00 74.56 99 LEU A O 1
ATOM 792 N N . SER A 1 100 ? 12.611 -13.075 -3.669 1.00 70.69 100 SER A N 1
ATOM 793 C CA . SER A 1 100 ? 14.050 -12.774 -3.808 1.00 70.69 100 SER A CA 1
ATOM 794 C C . SER A 1 100 ? 14.645 -13.223 -5.147 1.00 70.69 100 SER A C 1
ATOM 796 O O . SER A 1 100 ? 15.604 -12.632 -5.642 1.00 70.69 100 SER A O 1
ATOM 798 N N . VAL A 1 101 ? 14.046 -14.241 -5.771 1.00 73.44 101 VAL A N 1
ATOM 799 C CA . VAL A 1 101 ? 14.438 -14.755 -7.090 1.00 73.44 101 VAL A CA 1
ATOM 800 C C . VAL A 1 101 ? 13.714 -14.069 -8.256 1.00 73.44 101 VAL A C 1
ATOM 802 O O . VAL A 1 101 ? 13.981 -14.385 -9.413 1.00 73.44 101 VAL A O 1
ATOM 805 N N . HIS A 1 102 ? 12.816 -13.118 -8.004 1.00 79.25 102 HIS A N 1
ATOM 806 C CA . HIS A 1 102 ? 12.067 -12.446 -9.063 1.00 79.25 102 HIS A CA 1
ATOM 807 C C . HIS A 1 102 ? 12.748 -11.141 -9.481 1.00 79.25 102 HIS A C 1
ATOM 809 O O . HIS A 1 102 ? 13.155 -10.332 -8.651 1.00 79.25 102 HIS A O 1
ATOM 815 N N . ASN A 1 103 ? 12.839 -10.921 -10.793 1.00 83.69 103 ASN A N 1
ATOM 816 C CA . ASN A 1 103 ? 13.384 -9.688 -11.353 1.00 83.69 103 ASN A CA 1
ATOM 817 C C . ASN A 1 103 ? 12.354 -8.561 -11.231 1.00 83.69 103 ASN A C 1
ATOM 819 O O . ASN A 1 103 ? 11.335 -8.557 -11.924 1.00 83.69 103 ASN A O 1
ATOM 823 N N . LEU A 1 104 ? 12.637 -7.583 -10.376 1.00 86.38 104 LEU A N 1
ATOM 824 C CA . LEU A 1 104 ? 11.841 -6.376 -10.231 1.00 86.38 104 LEU A CA 1
ATOM 825 C C . LEU A 1 104 ? 12.212 -5.385 -11.338 1.00 86.38 104 LEU A C 1
ATOM 827 O O . LEU A 1 104 ? 13.303 -4.814 -11.366 1.00 86.38 104 LEU A O 1
ATOM 831 N N . ARG A 1 105 ? 11.270 -5.158 -12.251 1.00 87.06 105 ARG A N 1
ATOM 832 C CA . ARG A 1 105 ? 11.324 -4.051 -13.209 1.00 87.06 105 ARG A CA 1
ATOM 833 C C . ARG A 1 105 ? 10.481 -2.908 -12.637 1.00 87.06 105 ARG A C 1
ATOM 835 O O . ARG A 1 105 ? 9.318 -3.116 -12.304 1.00 87.06 105 ARG A O 1
ATOM 842 N N . SER A 1 106 ? 11.069 -1.726 -12.503 1.00 90.50 106 SER A N 1
ATOM 843 C CA . SER A 1 106 ? 10.428 -0.474 -12.076 1.00 90.50 106 SER A CA 1
ATOM 844 C C . SER A 1 106 ? 11.122 0.695 -12.779 1.00 90.50 106 SER A C 1
ATOM 846 O O . SER A 1 106 ? 12.129 0.486 -13.453 1.00 90.50 106 SER A O 1
ATOM 848 N N . TYR A 1 107 ? 10.571 1.906 -12.683 1.00 92.81 107 TYR A N 1
ATOM 849 C CA . TYR A 1 107 ? 11.166 3.088 -13.307 1.00 92.81 107 TYR A CA 1
ATOM 850 C C . TYR A 1 107 ? 10.868 4.369 -12.514 1.00 92.81 107 TYR A C 1
ATOM 852 O O . TYR A 1 107 ? 9.824 4.463 -11.858 1.00 92.81 107 TYR A O 1
ATOM 860 N N . PRO A 1 108 ? 11.759 5.376 -12.562 1.00 92.00 108 PRO A N 1
ATOM 861 C CA . PRO A 1 108 ? 11.567 6.637 -11.858 1.00 92.00 108 PRO A CA 1
ATOM 862 C C . PRO A 1 108 ? 10.562 7.528 -12.604 1.00 92.00 108 PRO A C 1
ATOM 864 O O . PRO A 1 108 ? 10.931 8.326 -13.465 1.00 92.00 108 PRO A O 1
ATOM 867 N N . VAL A 1 109 ? 9.276 7.421 -12.244 1.00 93.50 109 VAL A N 1
ATOM 868 C CA . VAL A 1 109 ? 8.174 8.203 -12.849 1.00 93.50 109 VAL A CA 1
ATOM 869 C C . VAL A 1 109 ? 8.484 9.699 -12.869 1.00 93.50 109 VAL A C 1
ATOM 871 O O . VAL A 1 109 ? 8.272 10.352 -13.886 1.00 93.50 109 VAL A O 1
ATOM 874 N N . ARG A 1 110 ? 9.042 10.237 -11.773 1.00 91.75 110 ARG A N 1
ATOM 875 C CA . ARG A 1 110 ? 9.435 11.651 -11.691 1.00 91.75 110 ARG A CA 1
ATOM 876 C C . ARG A 1 110 ? 10.395 12.031 -12.817 1.00 91.75 110 ARG A C 1
ATOM 878 O O . ARG A 1 110 ? 10.140 13.018 -13.488 1.00 91.75 110 ARG A O 1
ATOM 885 N N . SER A 1 111 ? 11.449 11.249 -13.052 1.00 92.12 111 SER A N 1
ATOM 886 C CA . SER A 1 111 ? 12.442 11.548 -14.091 1.00 92.12 111 SER A CA 1
ATOM 887 C C . SER A 1 111 ? 11.828 11.518 -15.490 1.00 92.12 111 SER A C 1
ATOM 889 O O . SER A 1 111 ? 12.095 12.410 -16.289 1.00 92.12 111 SER A O 1
ATOM 891 N N . VAL A 1 112 ? 10.955 10.543 -15.768 1.00 92.94 112 VAL A N 1
ATOM 892 C CA . VAL A 1 112 ? 10.245 10.449 -17.056 1.00 92.94 112 VAL A CA 1
ATOM 893 C C . VAL A 1 112 ? 9.315 11.647 -17.264 1.00 92.94 112 VAL A C 1
ATOM 895 O O . VAL A 1 112 ? 9.342 12.272 -18.320 1.00 92.94 112 VAL A O 1
ATOM 898 N N . VAL A 1 113 ? 8.516 12.003 -16.254 1.00 94.62 113 VAL A N 1
ATOM 899 C CA . VAL A 1 113 ? 7.587 13.141 -16.333 1.00 94.62 113 VAL A CA 1
ATOM 900 C C . VAL A 1 113 ? 8.341 14.465 -16.441 1.00 94.62 113 VAL A C 1
ATOM 902 O O . VAL A 1 113 ? 7.974 15.293 -17.268 1.00 94.62 113 VAL A O 1
ATOM 905 N N . SER A 1 114 ? 9.411 14.661 -15.665 1.00 93.25 114 SER A N 1
ATOM 906 C CA . SER A 1 114 ? 10.269 15.848 -15.756 1.00 93.25 114 SER A CA 1
ATOM 907 C C . SER A 1 114 ? 10.886 15.991 -17.142 1.00 93.25 114 SER A C 1
ATOM 909 O O . SER A 1 114 ? 10.818 17.071 -17.717 1.00 93.25 114 SER A O 1
ATOM 911 N N . PHE A 1 115 ? 11.414 14.902 -17.709 1.00 93.12 115 PHE A N 1
ATOM 912 C CA . PHE A 1 115 ? 11.946 14.897 -19.070 1.00 93.12 115 PHE A CA 1
ATOM 913 C C . PHE A 1 115 ? 10.894 15.347 -20.095 1.00 93.12 115 PHE A C 1
ATOM 915 O O . PHE A 1 115 ? 11.148 16.255 -20.887 1.00 93.12 115 PHE A O 1
ATOM 922 N N . LEU A 1 116 ? 9.696 14.752 -20.052 1.00 92.00 116 LEU A N 1
ATOM 923 C CA . LEU A 1 116 ? 8.605 15.104 -20.964 1.00 92.00 116 LEU A CA 1
ATOM 924 C C . LEU A 1 116 ? 8.162 16.557 -20.785 1.00 92.00 116 LEU A C 1
ATOM 926 O O . LEU A 1 116 ? 7.998 17.263 -21.774 1.00 92.00 116 LEU A O 1
ATOM 930 N N . HIS A 1 117 ? 7.994 17.011 -19.543 1.00 94.81 117 HIS A N 1
ATOM 931 C CA . HIS A 1 117 ? 7.568 18.374 -19.241 1.00 94.81 117 HIS A CA 1
ATOM 932 C C . HIS A 1 117 ? 8.576 19.407 -19.753 1.00 94.81 117 HIS A C 1
ATOM 934 O O . HIS A 1 117 ? 8.179 20.378 -20.392 1.00 94.81 117 HIS A O 1
ATOM 940 N N . THR A 1 118 ? 9.873 19.187 -19.521 1.00 93.62 118 THR A N 1
ATOM 941 C CA . THR A 1 118 ? 10.934 20.079 -20.001 1.00 93.62 118 THR A CA 1
ATOM 942 C C . THR A 1 118 ? 10.944 20.160 -21.523 1.00 93.62 118 THR A C 1
ATOM 944 O O . THR A 1 118 ? 10.808 21.249 -22.072 1.00 93.62 118 THR A O 1
ATOM 947 N N . HIS A 1 119 ? 11.046 19.028 -22.227 1.00 91.19 119 HIS A N 1
ATOM 948 C CA . HIS A 1 119 ? 11.182 19.059 -23.688 1.00 91.19 119 HIS A CA 1
ATOM 949 C C . HIS A 1 119 ? 9.895 19.473 -24.399 1.00 91.19 119 HIS A C 1
ATOM 951 O O . HIS A 1 119 ? 9.953 20.210 -25.380 1.00 91.19 119 HIS A O 1
ATOM 957 N N . TYR A 1 120 ? 8.728 19.053 -23.905 1.00 88.69 120 TYR A N 1
ATOM 958 C CA . TYR A 1 120 ? 7.454 19.489 -24.473 1.00 88.69 120 TYR A CA 1
ATOM 959 C C . TYR A 1 120 ? 7.209 20.981 -24.227 1.00 88.69 120 TYR A C 1
ATOM 961 O O . TYR A 1 120 ? 6.780 21.678 -25.144 1.00 88.69 120 TYR A O 1
ATOM 969 N N . GLY A 1 121 ? 7.529 21.481 -23.028 1.00 90.44 121 GLY A N 1
ATOM 970 C CA . GLY A 1 121 ? 7.464 22.907 -22.707 1.00 90.44 121 GLY A CA 1
ATOM 971 C C . GLY A 1 121 ? 8.375 23.732 -23.612 1.00 90.44 121 GLY A C 1
ATOM 972 O O . GLY A 1 121 ? 7.912 24.664 -24.261 1.00 90.44 121 GLY A O 1
ATOM 973 N N . GLU A 1 122 ? 9.637 23.323 -23.760 1.00 89.56 122 GLU A N 1
ATOM 974 C CA . GLU A 1 122 ? 10.578 23.994 -24.659 1.00 89.56 122 GLU A CA 1
ATOM 975 C C . GLU A 1 122 ? 10.107 23.993 -26.121 1.00 89.56 122 GLU A C 1
ATOM 977 O O . GLU A 1 122 ? 10.246 25.000 -26.816 1.00 89.56 122 GLU A O 1
ATOM 982 N N . LEU A 1 123 ? 9.561 22.879 -26.618 1.00 88.50 123 LEU A N 1
ATOM 983 C CA . LEU A 1 123 ? 9.026 22.814 -27.980 1.00 88.50 123 LEU A CA 1
ATOM 984 C C . LEU A 1 123 ? 7.815 23.739 -28.144 1.00 88.50 123 LEU A C 1
ATOM 986 O O . LEU A 1 123 ? 7.762 24.494 -29.113 1.00 88.50 123 LEU A O 1
ATOM 990 N N . ALA A 1 124 ? 6.880 23.724 -27.193 1.00 87.00 124 ALA A N 1
ATOM 991 C CA . ALA A 1 124 ? 5.678 24.550 -27.237 1.00 87.00 124 ALA A CA 1
ATOM 992 C C . ALA A 1 124 ? 5.996 26.053 -27.169 1.00 87.00 124 ALA A C 1
ATOM 994 O O . ALA A 1 124 ? 5.422 26.830 -27.927 1.00 87.00 124 ALA A O 1
ATOM 995 N N . GLU A 1 125 ? 6.935 26.464 -26.313 1.00 89.19 125 GLU A N 1
ATOM 996 C CA . GLU A 1 125 ? 7.350 27.866 -26.180 1.00 89.19 125 GLU A CA 1
ATOM 997 C C . GLU A 1 125 ? 8.013 28.420 -27.446 1.00 89.19 125 GLU A C 1
ATOM 999 O O . GLU A 1 125 ? 7.871 29.603 -27.746 1.00 89.19 125 GLU A O 1
ATOM 1004 N N . ASN A 1 126 ? 8.757 27.587 -28.180 1.00 84.44 126 ASN A N 1
ATOM 1005 C CA . ASN A 1 126 ? 9.609 28.061 -29.275 1.00 84.44 126 ASN A CA 1
ATOM 1006 C C . ASN A 1 126 ? 8.991 27.846 -30.659 1.00 84.44 126 ASN A C 1
ATOM 1008 O O . ASN A 1 126 ? 9.173 28.678 -31.543 1.00 84.44 126 ASN A O 1
ATOM 1012 N N . GLU A 1 127 ? 8.273 26.743 -30.854 1.00 83.38 127 GLU A N 1
ATOM 1013 C CA . GLU A 1 127 ? 7.702 26.368 -32.152 1.00 83.38 127 GLU A CA 1
ATOM 1014 C C . GLU A 1 127 ? 6.188 26.648 -32.198 1.00 83.38 127 GLU A C 1
ATOM 1016 O O . GLU A 1 127 ? 5.602 26.784 -33.274 1.00 83.38 127 GLU A O 1
ATOM 1021 N N . GLY A 1 128 ? 5.533 26.778 -31.036 1.00 81.88 128 GLY A N 1
ATOM 1022 C CA . GLY A 1 128 ? 4.097 27.027 -30.931 1.00 81.88 128 GLY A CA 1
ATOM 1023 C C . GLY A 1 128 ? 3.276 25.945 -31.637 1.00 81.88 128 GLY A C 1
ATOM 1024 O O . GLY A 1 128 ? 3.299 24.778 -31.257 1.00 81.88 128 GLY A O 1
ATOM 1025 N N . LEU A 1 129 ? 2.536 26.348 -32.676 1.00 83.69 129 LEU A N 1
ATOM 1026 C CA . LEU A 1 129 ? 1.754 25.446 -33.536 1.00 83.69 129 LEU A CA 1
ATOM 1027 C C . LEU A 1 129 ? 2.527 24.962 -34.774 1.00 83.69 129 LEU A C 1
ATOM 1029 O O . LEU A 1 129 ? 1.990 24.186 -35.567 1.00 83.69 129 LEU A O 1
ATOM 1033 N N . GLN A 1 130 ? 3.754 25.440 -34.989 1.00 84.19 130 GLN A N 1
ATOM 1034 C CA . GLN A 1 130 ? 4.567 25.018 -36.122 1.00 84.19 130 GLN A CA 1
ATOM 1035 C C . GLN A 1 130 ? 5.219 23.662 -35.854 1.00 84.19 130 GLN A C 1
ATOM 1037 O O . GLN A 1 130 ? 5.481 23.264 -34.720 1.00 84.19 130 GLN A O 1
ATOM 1042 N N . ARG A 1 131 ? 5.470 22.918 -36.934 1.00 81.19 131 ARG A N 1
ATOM 1043 C CA . ARG A 1 131 ? 6.114 21.609 -36.845 1.00 81.19 131 ARG A CA 1
ATOM 1044 C C . ARG A 1 131 ? 7.603 21.794 -36.513 1.00 81.19 131 ARG A C 1
ATOM 1046 O O . ARG A 1 131 ? 8.310 22.345 -37.357 1.00 81.19 131 ARG A O 1
ATOM 1053 N N . PRO A 1 132 ? 8.107 21.243 -35.393 1.00 81.50 132 PRO A N 1
ATOM 1054 C CA . PRO A 1 132 ? 9.521 21.339 -35.057 1.00 81.50 132 PRO A CA 1
ATOM 1055 C C . PRO A 1 132 ? 10.403 20.651 -36.113 1.00 81.50 132 PRO A C 1
ATOM 1057 O O . PRO A 1 132 ? 10.071 19.548 -36.577 1.00 81.50 132 PRO A O 1
ATOM 1060 N N . PRO A 1 133 ? 11.553 21.243 -36.480 1.00 79.31 133 PRO A N 1
ATOM 1061 C CA . PRO A 1 133 ? 12.485 20.627 -37.412 1.00 79.31 133 PRO A CA 1
ATOM 1062 C C . PRO A 1 133 ? 13.143 19.377 -36.801 1.00 79.31 133 PRO A C 1
ATOM 1064 O O . PRO A 1 133 ? 13.793 19.426 -35.755 1.00 79.31 133 PRO A O 1
ATOM 1067 N N . LEU A 1 134 ? 13.007 18.242 -37.498 1.00 68.94 134 LEU A N 1
ATOM 1068 C CA . LEU A 1 134 ? 13.618 16.954 -37.123 1.00 68.94 134 LEU A CA 1
ATOM 1069 C C . LEU A 1 134 ? 15.144 16.929 -37.307 1.00 68.94 134 LEU A C 1
ATOM 1071 O O . LEU A 1 134 ? 15.831 16.179 -36.617 1.00 68.94 134 LEU A O 1
ATOM 1075 N N . PHE A 1 135 ? 15.667 17.721 -38.247 1.00 68.31 135 PHE A N 1
ATOM 1076 C CA . PHE A 1 135 ? 17.073 17.734 -38.651 1.00 68.31 135 PHE A CA 1
ATOM 1077 C C . PHE A 1 135 ? 17.613 19.168 -38.675 1.00 68.31 135 PHE A C 1
ATOM 1079 O O . PHE A 1 135 ? 16.867 20.107 -38.943 1.00 68.31 135 PHE A O 1
ATOM 1086 N N . GLY A 1 136 ? 18.913 19.318 -38.427 1.00 64.62 136 GLY A N 1
ATOM 1087 C CA . GLY A 1 136 ? 19.607 20.604 -38.298 1.00 64.62 136 GLY A CA 1
ATOM 1088 C C . GLY A 1 136 ? 20.427 20.622 -37.011 1.00 64.62 136 GLY A C 1
ATOM 1089 O O . GLY A 1 136 ? 20.007 2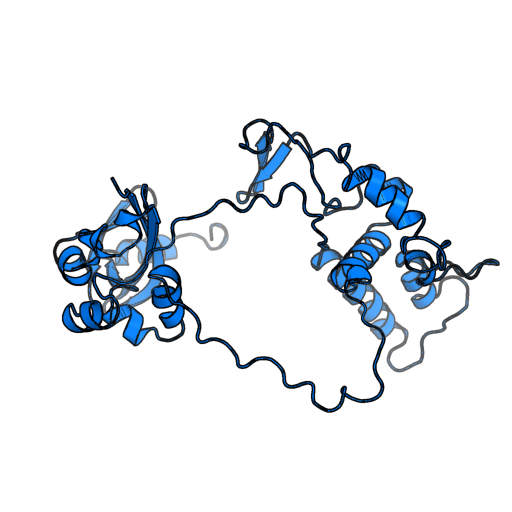0.035 -36.022 1.00 64.62 136 GLY A O 1
ATOM 1090 N N . THR A 1 137 ? 21.614 21.227 -37.015 1.00 64.88 137 THR A N 1
ATOM 1091 C CA . THR A 1 137 ? 22.488 21.250 -35.832 1.00 64.88 137 THR A CA 1
ATOM 1092 C C . THR A 1 137 ? 21.843 22.038 -34.696 1.00 64.88 137 THR A C 1
ATOM 1094 O O . THR A 1 137 ? 21.631 23.240 -34.829 1.00 64.88 137 THR A O 1
ATOM 1097 N N . GLY A 1 138 ? 21.570 21.372 -33.572 1.00 69.94 138 GLY A N 1
ATOM 1098 C CA . GLY A 1 138 ? 21.131 22.030 -32.339 1.00 69.94 138 GLY A CA 1
ATOM 1099 C C . GLY A 1 138 ? 19.627 22.280 -32.236 1.00 69.94 138 GLY A C 1
ATOM 1100 O O . GLY A 1 138 ? 19.215 23.040 -31.358 1.00 69.94 138 GLY A O 1
ATOM 1101 N N . THR A 1 139 ? 18.796 21.649 -33.079 1.00 82.94 139 THR A N 1
ATOM 1102 C CA . THR A 1 139 ? 17.337 21.749 -32.905 1.00 82.94 139 THR A CA 1
ATOM 1103 C C . THR A 1 139 ? 16.916 21.116 -31.576 1.00 82.94 139 THR A C 1
ATOM 1105 O O . THR A 1 139 ? 17.507 20.139 -31.108 1.00 82.94 139 THR A O 1
ATOM 1108 N N . ARG A 1 140 ? 15.873 21.664 -30.945 1.00 85.62 140 ARG A N 1
ATOM 1109 C CA . ARG A 1 140 ? 15.368 21.167 -29.652 1.00 85.62 140 ARG A CA 1
ATOM 1110 C C . ARG A 1 140 ? 14.866 19.733 -29.752 1.00 85.62 140 ARG A C 1
ATOM 1112 O O . ARG A 1 140 ? 15.141 18.919 -28.878 1.00 85.62 140 ARG A O 1
ATOM 1119 N N . LEU A 1 141 ? 14.225 19.396 -30.872 1.00 83.69 141 LEU A N 1
ATOM 1120 C CA . LEU A 1 141 ? 13.816 18.027 -31.152 1.00 83.69 141 LEU A CA 1
ATOM 1121 C C . LEU A 1 14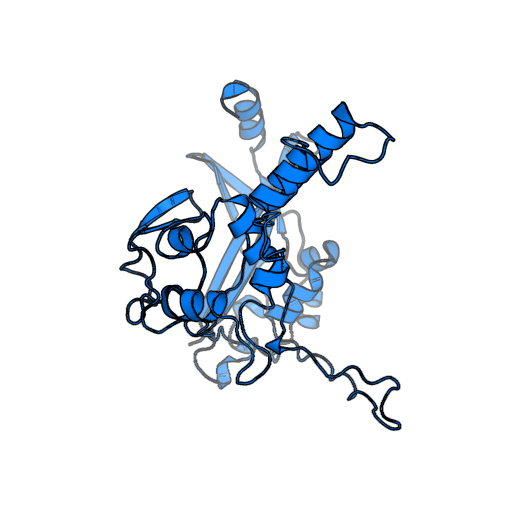1 ? 15.029 17.096 -31.297 1.00 83.69 141 LEU A C 1
ATOM 1123 O O . LEU A 1 141 ? 15.016 16.005 -30.738 1.00 83.69 141 LEU A O 1
ATOM 1127 N N . GLN A 1 142 ? 16.110 17.525 -31.961 1.00 81.12 142 GLN A N 1
ATOM 1128 C CA . GLN A 1 142 ? 17.350 16.745 -32.014 1.00 81.12 142 GLN A CA 1
ATOM 1129 C C . GLN A 1 142 ? 17.966 16.549 -30.620 1.00 81.12 142 GLN A C 1
ATOM 1131 O O . GLN A 1 142 ? 18.446 15.456 -30.326 1.00 81.12 142 GLN A O 1
ATOM 1136 N N . ARG A 1 143 ? 17.931 17.571 -29.753 1.00 84.75 143 ARG A N 1
ATOM 1137 C CA . ARG A 1 143 ? 18.394 17.476 -28.359 1.00 84.75 143 ARG A CA 1
ATOM 1138 C C . ARG A 1 143 ? 17.574 16.465 -27.561 1.00 84.75 143 ARG A C 1
ATOM 1140 O O . ARG A 1 143 ? 18.162 15.561 -26.977 1.00 84.75 143 ARG A O 1
ATOM 1147 N N . MET A 1 144 ? 16.243 16.571 -27.606 1.00 87.31 144 MET A N 1
ATOM 1148 C CA . MET A 1 144 ? 15.328 15.620 -26.971 1.00 87.31 144 MET A CA 1
ATOM 1149 C C . MET A 1 144 ? 15.635 14.192 -27.429 1.00 87.31 144 MET A C 1
ATOM 1151 O O . MET A 1 144 ? 15.848 13.311 -26.606 1.00 87.31 144 MET A O 1
ATOM 1155 N N . LEU A 1 145 ? 15.725 13.962 -28.745 1.00 83.62 145 LEU A N 1
ATOM 1156 C CA . LEU A 1 145 ? 16.080 12.658 -29.311 1.00 83.62 145 LEU A CA 1
ATOM 1157 C C . LEU A 1 145 ? 17.447 12.174 -28.783 1.00 83.62 145 LEU A C 1
ATOM 1159 O O . LEU A 1 145 ? 17.558 11.027 -28.353 1.00 83.62 145 LEU A O 1
ATOM 1163 N N . GLY A 1 146 ? 18.452 13.051 -28.740 1.00 82.31 146 GLY A N 1
ATOM 1164 C CA . GLY A 1 146 ? 19.784 12.753 -28.210 1.00 82.31 146 GLY A CA 1
ATOM 1165 C C . GLY A 1 146 ? 19.781 12.314 -26.745 1.00 82.31 146 GLY A C 1
ATOM 1166 O O . GLY A 1 146 ? 20.412 11.312 -26.414 1.00 82.31 146 GLY A O 1
ATOM 1167 N N . GLU A 1 147 ? 19.033 13.008 -25.886 1.00 87.69 147 GLU A N 1
ATOM 1168 C CA . GLU A 1 147 ? 18.883 12.666 -24.464 1.00 87.69 147 GLU A CA 1
ATOM 1169 C C . GLU A 1 147 ? 18.110 11.360 -24.237 1.00 87.69 147 GLU A C 1
ATOM 1171 O O . GLU A 1 147 ? 18.363 10.663 -23.258 1.00 87.69 147 GLU A O 1
ATOM 1176 N N . MET A 1 148 ? 17.226 10.975 -25.165 1.00 83.62 148 MET A N 1
ATOM 1177 C CA . MET A 1 148 ? 16.597 9.645 -25.183 1.00 83.62 148 MET A CA 1
ATOM 1178 C C . MET A 1 148 ? 17.521 8.547 -25.733 1.00 83.62 148 MET A C 1
ATOM 1180 O O . MET A 1 148 ? 17.087 7.409 -25.891 1.00 83.62 148 MET A O 1
ATOM 1184 N N . GLY A 1 149 ? 18.772 8.864 -26.078 1.00 78.06 149 GLY A N 1
ATOM 1185 C CA . GLY A 1 149 ? 19.728 7.915 -26.652 1.00 78.06 149 GLY A CA 1
ATOM 1186 C C . GLY A 1 149 ? 19.615 7.722 -28.169 1.00 78.06 149 GLY A C 1
ATOM 1187 O O . GLY A 1 149 ? 20.305 6.867 -28.727 1.00 78.06 149 GLY A O 1
ATOM 1188 N N . ILE A 1 150 ? 18.793 8.512 -28.869 1.00 77.69 150 ILE A N 1
ATOM 1189 C CA . ILE A 1 150 ? 18.675 8.487 -30.334 1.00 77.69 150 ILE A CA 1
ATOM 1190 C C . ILE A 1 150 ? 19.755 9.390 -30.921 1.00 77.69 150 ILE A C 1
ATOM 1192 O O . ILE A 1 150 ? 19.666 10.617 -30.871 1.00 77.69 150 ILE A O 1
ATOM 1196 N N . ARG A 1 151 ? 20.777 8.785 -31.526 1.00 69.94 151 ARG A N 1
ATOM 1197 C CA . ARG A 1 151 ? 21.891 9.527 -32.126 1.00 69.94 151 ARG A CA 1
ATOM 1198 C C . ARG A 1 151 ? 21.765 9.519 -33.650 1.00 69.94 151 ARG A C 1
ATOM 1200 O O . ARG A 1 151 ? 21.933 8.462 -34.259 1.00 69.94 151 ARG A O 1
ATOM 1207 N N . PRO A 1 152 ? 21.482 10.662 -34.301 1.00 54.78 152 PRO A N 1
ATOM 1208 C CA . PRO A 1 152 ? 21.493 10.735 -35.757 1.00 54.78 152 PRO A CA 1
ATOM 1209 C C . PRO A 1 152 ? 22.942 10.611 -36.269 1.00 54.78 152 PRO A C 1
ATOM 1211 O O . PRO A 1 152 ? 23.709 11.567 -36.232 1.00 54.78 152 PRO A O 1
ATOM 1214 N N . GLY A 1 153 ? 23.329 9.413 -36.717 1.00 57.56 153 GLY A N 1
ATOM 1215 C CA . GLY A 1 153 ? 24.642 9.096 -37.294 1.00 57.56 153 GLY A CA 1
ATOM 1216 C C . GLY A 1 153 ? 24.558 8.049 -38.417 1.00 57.56 153 GLY A C 1
ATOM 1217 O O . GLY A 1 153 ? 23.471 7.606 -38.784 1.00 57.56 153 GLY A O 1
ATOM 1218 N N . ARG A 1 154 ? 25.713 7.649 -38.982 1.00 44.03 154 ARG A N 1
ATOM 1219 C CA . ARG A 1 154 ? 25.823 6.702 -40.124 1.00 44.03 154 ARG A CA 1
ATOM 1220 C C . ARG A 1 154 ? 25.220 5.317 -39.840 1.00 44.03 154 ARG A C 1
ATOM 1222 O O . ARG A 1 154 ? 24.773 4.649 -40.766 1.00 44.03 154 ARG A O 1
ATOM 1229 N N . GLN A 1 155 ? 25.185 4.904 -38.574 1.00 52.38 155 GLN A N 1
ATOM 1230 C CA . GLN A 1 155 ? 24.389 3.771 -38.111 1.00 52.38 155 GLN A CA 1
ATOM 1231 C C . GLN A 1 155 ? 23.073 4.317 -37.548 1.00 52.38 155 GLN A C 1
ATOM 1233 O O . GLN A 1 155 ? 23.081 5.131 -36.627 1.00 52.38 155 GLN A O 1
ATOM 1238 N N . ARG A 1 156 ? 21.937 3.882 -38.109 1.00 49.88 156 ARG A N 1
ATOM 1239 C CA . ARG A 1 156 ? 20.585 4.210 -37.625 1.00 49.88 156 ARG A CA 1
ATOM 1240 C C . ARG A 1 156 ? 20.314 3.504 -36.292 1.00 49.88 156 ARG A C 1
ATOM 1242 O O . ARG A 1 156 ? 19.537 2.559 -36.227 1.00 49.88 156 ARG A O 1
ATOM 1249 N N . ILE A 1 157 ? 20.972 3.952 -35.232 1.00 53.38 157 ILE A N 1
ATOM 1250 C CA . ILE A 1 157 ? 20.760 3.459 -33.874 1.00 53.38 157 ILE A CA 1
ATOM 1251 C C . ILE A 1 157 ? 19.757 4.410 -33.211 1.00 53.38 157 ILE A C 1
ATOM 1253 O O . ILE A 1 157 ? 20.124 5.389 -32.566 1.00 53.38 157 ILE A O 1
ATOM 1257 N N . GLY A 1 158 ? 18.469 4.185 -33.487 1.00 57.72 158 GLY A N 1
ATOM 1258 C CA . GLY A 1 158 ? 17.370 4.878 -32.805 1.00 57.72 158 GLY A CA 1
ATOM 1259 C C . GLY A 1 158 ? 17.006 4.208 -31.477 1.00 57.72 158 GLY A C 1
ATOM 1260 O O . GLY A 1 158 ? 17.757 3.369 -30.986 1.00 57.72 158 GLY A O 1
ATOM 1261 N N . ILE A 1 159 ? 15.799 4.485 -30.960 1.00 58.16 159 ILE A N 1
ATOM 1262 C CA . ILE A 1 159 ? 15.188 3.746 -29.827 1.00 58.16 159 ILE A CA 1
ATOM 1263 C C . ILE A 1 159 ? 15.248 2.227 -30.075 1.00 58.16 159 ILE A C 1
ATOM 1265 O O . ILE A 1 159 ? 15.376 1.437 -29.147 1.00 58.16 159 ILE A O 1
ATOM 1269 N N . GLY A 1 160 ? 15.261 1.822 -31.352 1.00 58.75 160 GLY A N 1
ATOM 1270 C CA . GLY A 1 160 ? 15.531 0.458 -31.793 1.00 58.75 160 GLY A CA 1
ATOM 1271 C C . GLY A 1 160 ? 16.741 -0.203 -31.128 1.00 58.75 160 GLY A C 1
ATOM 1272 O O . GLY A 1 160 ? 16.685 -1.396 -30.918 1.00 58.75 160 GLY A O 1
ATOM 1273 N N . ARG A 1 161 ? 17.782 0.514 -30.680 1.00 66.19 161 ARG A N 1
ATOM 1274 C CA . ARG A 1 161 ? 18.882 -0.075 -29.885 1.00 66.19 161 ARG A CA 1
ATOM 1275 C C . ARG A 1 161 ? 18.401 -0.854 -28.666 1.00 66.19 161 ARG A C 1
ATOM 1277 O O . ARG A 1 161 ? 18.962 -1.899 -28.370 1.00 66.19 161 ARG A O 1
ATOM 1284 N N . TRP A 1 162 ? 17.370 -0.370 -27.977 1.00 65.62 162 TRP A N 1
ATOM 1285 C CA . TRP A 1 162 ? 16.801 -1.071 -26.826 1.00 65.62 162 TRP A CA 1
ATOM 1286 C C . TRP A 1 162 ? 16.122 -2.394 -27.221 1.00 65.62 162 TRP A C 1
ATOM 1288 O O . TRP A 1 162 ? 15.895 -3.232 -26.356 1.00 65.62 162 TRP A O 1
ATOM 1298 N N . PHE A 1 163 ? 15.827 -2.591 -28.513 1.00 58.44 163 PHE A N 1
ATOM 1299 C CA . PHE A 1 163 ? 15.005 -3.684 -29.055 1.00 58.44 163 PHE A CA 1
ATOM 1300 C C . PHE A 1 163 ? 15.684 -4.533 -30.135 1.00 58.44 163 PHE A C 1
ATOM 1302 O O . PHE A 1 163 ? 15.195 -5.602 -30.484 1.00 58.44 163 PHE A O 1
ATOM 1309 N N . SER A 1 164 ? 16.770 -4.047 -30.726 1.00 57.38 164 SER A N 1
ATOM 1310 C CA . SER A 1 164 ? 17.314 -4.559 -31.982 1.00 57.38 164 SER A CA 1
ATOM 1311 C C . SER A 1 164 ? 18.836 -4.439 -32.061 1.00 57.38 164 SER A C 1
ATOM 1313 O O . SER A 1 164 ? 19.380 -4.494 -33.161 1.00 57.38 164 SER A O 1
ATOM 1315 N N . ASP A 1 165 ? 19.540 -4.290 -30.931 1.00 54.53 165 ASP A N 1
ATOM 1316 C CA . ASP A 1 165 ? 21.015 -4.295 -30.898 1.00 54.53 165 ASP A CA 1
ATOM 1317 C C . ASP A 1 165 ? 21.652 -5.659 -31.241 1.00 54.53 165 ASP A C 1
ATOM 1319 O O . ASP A 1 165 ? 22.877 -5.764 -31.245 1.00 54.53 165 ASP A O 1
ATOM 1323 N N . GLY A 1 166 ? 20.850 -6.689 -31.560 1.00 48.16 166 GLY A N 1
ATOM 1324 C CA . GLY A 1 166 ? 21.383 -7.957 -32.052 1.00 48.16 166 GLY A CA 1
ATOM 1325 C C . GLY A 1 166 ? 20.576 -9.243 -31.861 1.00 48.16 166 GLY A C 1
ATOM 1326 O O . GLY A 1 166 ? 21.184 -10.291 -32.039 1.00 48.16 166 GLY A O 1
ATOM 1327 N N . ARG A 1 167 ? 19.267 -9.256 -31.541 1.00 45.75 167 ARG A N 1
ATOM 1328 C CA . ARG A 1 167 ? 18.478 -10.513 -31.584 1.00 45.75 167 ARG A CA 1
ATOM 1329 C C . ARG A 1 167 ? 17.045 -10.350 -32.096 1.00 45.75 167 ARG A C 1
ATOM 1331 O O . ARG A 1 167 ? 16.127 -10.047 -31.350 1.00 45.75 167 ARG A O 1
ATOM 1338 N N . THR A 1 168 ? 16.827 -10.770 -33.337 1.00 49.12 168 THR A N 1
ATOM 1339 C CA . THR A 1 168 ? 16.047 -12.005 -33.503 1.00 49.12 168 THR A CA 1
ATOM 1340 C C . THR A 1 168 ? 17.051 -13.151 -33.665 1.00 49.12 168 THR A C 1
ATOM 1342 O O . THR A 1 168 ? 18.047 -12.958 -34.357 1.00 49.12 168 THR A O 1
ATOM 1345 N N . LYS A 1 169 ? 16.750 -14.326 -33.077 1.00 47.34 169 LYS A N 1
ATOM 1346 C CA . LYS A 1 169 ? 17.464 -15.627 -33.201 1.00 47.34 169 LYS A CA 1
ATOM 1347 C C . LYS A 1 169 ? 18.755 -15.709 -32.356 1.00 47.34 169 LYS A C 1
ATOM 1349 O O . LYS A 1 169 ? 19.764 -15.159 -32.748 1.00 47.34 169 LYS A O 1
ATOM 1354 N N . GLU A 1 170 ? 18.865 -16.292 -31.165 1.00 41.66 170 GLU A N 1
ATOM 1355 C CA . GLU A 1 170 ? 18.141 -17.317 -30.404 1.00 41.66 170 GLU A CA 1
ATOM 1356 C C . GLU A 1 170 ? 18.014 -16.842 -28.938 1.00 41.66 170 GLU A C 1
ATOM 1358 O O . GLU A 1 170 ? 18.943 -16.245 -28.395 1.00 41.66 170 GLU A O 1
ATOM 1363 N N . GLY A 1 171 ? 16.864 -17.061 -28.291 1.00 51.28 171 GLY A N 1
ATOM 1364 C CA . GLY A 1 171 ? 16.682 -16.806 -26.848 1.00 51.28 171 GLY A CA 1
ATOM 1365 C C . GLY A 1 171 ? 16.096 -15.445 -26.424 1.00 51.28 171 GLY A C 1
ATOM 1366 O O . GLY A 1 171 ? 15.877 -15.244 -25.235 1.00 51.28 171 GLY A O 1
ATOM 1367 N N . GLY A 1 172 ? 15.801 -14.526 -27.353 1.00 56.94 172 GLY A N 1
ATOM 1368 C CA . GLY A 1 172 ? 14.881 -13.394 -27.110 1.00 56.94 172 GLY A CA 1
ATOM 1369 C C . GLY A 1 172 ? 15.373 -12.196 -26.273 1.00 56.94 172 GLY A C 1
ATOM 1370 O O . GLY A 1 172 ? 14.525 -11.444 -25.808 1.00 56.94 172 GLY A O 1
ATOM 1371 N N . LYS A 1 173 ? 16.688 -11.989 -26.073 1.00 62.34 173 LYS A N 1
ATOM 1372 C CA . LYS A 1 173 ? 17.249 -10.854 -25.290 1.00 62.34 173 LYS A CA 1
ATOM 1373 C C . LYS A 1 173 ? 18.287 -10.024 -26.057 1.00 62.34 173 LYS A C 1
ATOM 1375 O O . LYS A 1 173 ? 19.113 -10.598 -26.771 1.00 62.34 173 LYS A O 1
ATOM 1380 N N . THR A 1 174 ? 18.314 -8.704 -25.864 1.00 72.00 174 THR A N 1
ATOM 1381 C CA . THR A 1 174 ? 19.336 -7.795 -26.446 1.00 72.00 174 THR A CA 1
ATOM 1382 C C . THR A 1 174 ? 20.717 -7.951 -25.783 1.00 72.00 174 THR A C 1
ATOM 1384 O O . THR A 1 174 ? 20.830 -8.569 -24.719 1.00 72.00 174 THR A O 1
ATOM 1387 N N . HIS A 1 175 ? 21.796 -7.439 -26.394 1.00 75.62 175 HIS A N 1
ATOM 1388 C CA . HIS A 1 175 ? 23.125 -7.401 -25.758 1.00 75.62 175 HIS A CA 1
ATOM 1389 C C . HIS A 1 175 ? 23.091 -6.504 -24.518 1.00 75.62 175 HIS A C 1
ATOM 1391 O O . HIS A 1 175 ? 23.586 -6.898 -23.465 1.00 75.62 175 HIS A O 1
ATOM 1397 N N . LEU A 1 176 ? 22.445 -5.338 -24.619 1.00 81.62 176 LEU A N 1
ATOM 1398 C CA . LEU A 1 176 ? 22.172 -4.464 -23.479 1.00 81.62 176 LEU A CA 1
ATOM 1399 C C . LEU A 1 176 ? 21.434 -5.204 -22.352 1.00 81.62 176 LEU A C 1
ATOM 1401 O O . LEU A 1 176 ? 21.878 -5.158 -21.208 1.00 81.62 176 LEU A O 1
ATOM 1405 N N . GLU A 1 177 ? 20.342 -5.915 -22.657 1.00 81.44 177 GLU A N 1
ATOM 1406 C CA . GLU A 1 177 ? 19.623 -6.707 -21.650 1.00 81.44 177 GLU A CA 1
ATOM 1407 C C . GLU A 1 177 ? 20.484 -7.827 -21.071 1.00 81.44 177 GLU A C 1
ATOM 1409 O O . GLU A 1 177 ? 20.417 -8.069 -19.874 1.00 81.44 177 GLU A O 1
ATOM 1414 N N . SER A 1 178 ? 21.308 -8.489 -21.887 1.00 82.81 178 SER A N 1
ATOM 1415 C CA . SER A 1 178 ? 22.196 -9.560 -21.418 1.00 82.81 178 SER A CA 1
ATOM 1416 C C . SER A 1 178 ? 23.237 -9.029 -20.425 1.00 82.81 178 SER A C 1
ATOM 1418 O O . SER A 1 178 ? 23.467 -9.663 -19.398 1.00 82.81 178 SER A O 1
ATOM 1420 N N . SER A 1 179 ? 23.827 -7.856 -20.694 1.00 85.19 179 SER A N 1
ATOM 1421 C CA . SER A 1 179 ? 24.758 -7.191 -19.770 1.00 85.19 179 SER A CA 1
ATOM 1422 C C . SER A 1 179 ? 24.063 -6.773 -18.475 1.00 85.19 179 SER A C 1
ATOM 1424 O O . SER A 1 179 ? 24.513 -7.126 -17.392 1.00 85.19 179 SER A O 1
ATOM 1426 N N . LEU A 1 180 ? 22.907 -6.109 -18.572 1.00 87.44 180 LEU A N 1
ATOM 1427 C CA . LEU A 1 180 ? 22.154 -5.687 -17.389 1.00 87.44 180 LEU A CA 1
ATOM 1428 C C . LEU A 1 180 ? 21.645 -6.877 -16.563 1.00 87.44 180 LEU A C 1
ATOM 1430 O O . LEU A 1 180 ? 21.609 -6.803 -15.336 1.00 87.44 180 LEU A O 1
ATOM 1434 N N . ASP A 1 181 ? 21.260 -7.976 -17.213 1.00 85.62 181 ASP A N 1
ATOM 1435 C CA . ASP A 1 181 ? 20.875 -9.213 -16.541 1.00 85.62 181 ASP A CA 1
ATOM 1436 C C . ASP A 1 181 ? 22.053 -9.835 -15.785 1.00 85.62 181 ASP A C 1
ATOM 1438 O O . ASP A 1 181 ? 21.869 -10.274 -14.649 1.00 85.62 181 ASP A O 1
ATOM 1442 N N . ALA A 1 182 ? 23.257 -9.823 -16.363 1.00 84.88 182 ALA A N 1
ATOM 1443 C CA . ALA A 1 182 ? 24.465 -10.284 -15.686 1.00 84.88 182 ALA A CA 1
ATOM 1444 C C . ALA A 1 182 ? 24.799 -9.418 -14.460 1.00 84.88 182 ALA A C 1
ATOM 1446 O O . ALA A 1 182 ? 25.018 -9.963 -13.379 1.00 84.88 182 ALA A O 1
ATOM 1447 N N . ASP A 1 183 ? 24.754 -8.093 -14.602 1.00 84.94 183 ASP A N 1
ATOM 1448 C CA . ASP A 1 183 ? 25.184 -7.161 -13.555 1.00 84.94 183 ASP A CA 1
ATOM 1449 C C . ASP A 1 183 ? 24.179 -7.024 -12.401 1.00 84.94 183 ASP A C 1
ATOM 1451 O O . ASP A 1 183 ? 24.576 -6.821 -11.254 1.00 84.94 183 ASP A O 1
ATOM 1455 N N . TYR A 1 184 ? 22.874 -7.122 -12.685 1.00 85.19 184 TYR A N 1
ATOM 1456 C CA . TYR A 1 184 ? 21.824 -6.782 -11.713 1.00 85.19 184 TYR A CA 1
ATOM 1457 C C . TYR A 1 184 ? 20.839 -7.907 -11.413 1.00 85.19 184 TYR A C 1
ATOM 1459 O O . TYR A 1 184 ? 20.247 -7.921 -10.340 1.00 85.19 184 TYR A O 1
ATOM 1467 N N . PHE A 1 185 ? 20.620 -8.847 -12.329 1.00 85.00 185 PHE A N 1
ATOM 1468 C CA . PHE A 1 185 ? 19.560 -9.853 -12.181 1.00 85.00 185 PHE A CA 1
ATOM 1469 C C . PHE A 1 185 ? 20.089 -11.285 -12.009 1.00 85.00 185 PHE A C 1
ATOM 1471 O O . PHE A 1 185 ? 19.303 -12.220 -11.842 1.00 85.00 185 PHE A O 1
ATOM 1478 N N . SER A 1 186 ? 21.410 -11.462 -12.017 1.00 81.44 186 SER A N 1
ATOM 1479 C CA . SER A 1 186 ? 22.085 -12.737 -11.781 1.00 81.44 186 SER A CA 1
ATOM 1480 C C . SER A 1 186 ? 22.330 -12.992 -10.286 1.00 81.44 186 SER A C 1
ATOM 1482 O O . SER A 1 186 ? 22.004 -12.176 -9.424 1.00 81.44 186 SER A O 1
ATOM 1484 N N . GLU A 1 187 ? 22.951 -14.128 -9.961 1.00 73.69 187 GLU A N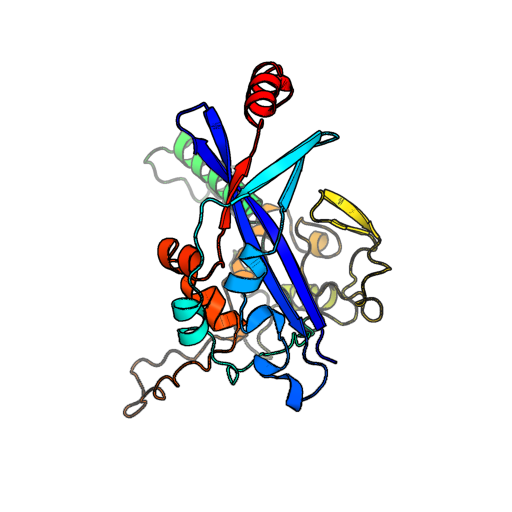 1
ATOM 1485 C CA . GLU A 1 187 ? 23.451 -14.432 -8.609 1.00 73.69 187 GLU A CA 1
ATOM 1486 C C . GLU A 1 187 ? 24.611 -13.524 -8.158 1.00 73.69 187 GLU A C 1
ATOM 1488 O O . GLU A 1 187 ? 25.084 -13.638 -7.032 1.00 73.69 187 GLU A O 1
ATOM 1493 N N . GLN A 1 188 ? 25.068 -12.615 -9.020 1.00 70.38 188 GLN A N 1
ATOM 1494 C CA . GLN A 1 188 ? 26.101 -11.623 -8.720 1.00 70.38 188 GLN A CA 1
ATOM 1495 C C . GLN A 1 188 ? 25.506 -10.224 -8.471 1.00 70.38 188 GLN A C 1
ATOM 1497 O O . GLN A 1 188 ? 26.225 -9.328 -8.032 1.00 70.38 188 GLN A O 1
ATOM 1502 N N . GLY A 1 189 ? 24.199 -10.027 -8.711 1.00 68.25 189 GLY A N 1
ATOM 1503 C CA . GLY A 1 189 ? 23.526 -8.731 -8.587 1.00 68.25 189 GLY A CA 1
ATOM 1504 C C . GLY A 1 189 ? 23.417 -8.262 -7.139 1.00 68.25 189 GLY A C 1
ATOM 1505 O O . GLY A 1 189 ? 22.480 -8.624 -6.440 1.00 68.25 189 GLY A O 1
ATOM 1506 N N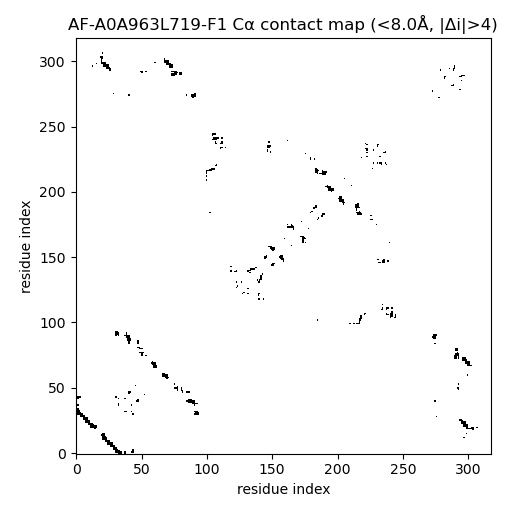 . PHE A 1 190 ? 24.368 -7.461 -6.665 1.00 65.56 190 PHE A N 1
ATOM 1507 C CA . PHE A 1 190 ? 24.506 -7.122 -5.245 1.00 65.56 190 PHE A CA 1
ATOM 1508 C C . PHE A 1 190 ? 23.531 -6.026 -4.771 1.00 65.56 190 PHE A C 1
ATOM 1510 O O . PHE A 1 190 ? 23.366 -4.982 -5.405 1.00 65.56 190 PHE A O 1
ATOM 1517 N N . ALA A 1 191 ? 22.917 -6.224 -3.603 1.00 63.44 191 ALA A N 1
ATOM 1518 C CA . ALA A 1 191 ? 22.164 -5.194 -2.895 1.00 63.44 191 ALA A CA 1
ATOM 1519 C C . ALA A 1 191 ? 23.119 -4.250 -2.150 1.00 63.44 191 ALA A C 1
ATOM 1521 O O . ALA A 1 191 ? 23.998 -4.739 -1.443 1.00 63.44 191 ALA A O 1
ATOM 1522 N N . PRO A 1 192 ? 22.960 -2.915 -2.246 1.00 61.44 192 PRO A N 1
ATOM 1523 C CA . PRO A 1 192 ? 23.852 -1.995 -1.551 1.00 61.44 192 PRO A CA 1
ATOM 1524 C C . PRO A 1 192 ? 23.861 -2.289 -0.040 1.00 61.44 192 PRO A C 1
ATOM 1526 O O . PRO A 1 192 ? 22.829 -2.685 0.514 1.00 61.44 192 PRO A O 1
ATOM 1529 N N . PRO A 1 193 ? 25.014 -2.106 0.631 1.00 62.44 193 PRO A N 1
ATOM 1530 C CA . PRO A 1 193 ? 25.156 -2.386 2.061 1.00 62.44 193 PRO A CA 1
ATOM 1531 C C . PRO A 1 193 ? 24.250 -1.491 2.911 1.00 62.44 193 PRO A C 1
ATOM 1533 O O . PRO A 1 193 ? 23.919 -1.844 4.035 1.00 62.44 193 PRO A O 1
ATOM 1536 N N . THR A 1 194 ? 23.808 -0.358 2.365 1.00 64.81 194 THR A N 1
ATOM 1537 C CA . THR A 1 194 ? 22.846 0.544 2.987 1.00 64.81 194 THR A CA 1
ATOM 1538 C C . THR A 1 194 ? 21.653 0.772 2.063 1.00 64.81 194 THR A C 1
ATOM 1540 O O . THR A 1 194 ? 21.793 0.940 0.850 1.00 64.81 194 THR A O 1
ATOM 1543 N N . VAL A 1 195 ? 20.456 0.781 2.643 1.00 64.56 195 VAL A N 1
ATOM 1544 C CA . VAL A 1 195 ? 19.198 1.113 1.963 1.00 64.56 195 VAL A CA 1
ATOM 1545 C C . VAL A 1 195 ? 18.545 2.288 2.672 1.00 64.56 195 VAL A C 1
ATOM 1547 O O . VAL A 1 195 ? 18.659 2.424 3.882 1.00 64.56 195 VAL A O 1
ATOM 1550 N N . VAL A 1 196 ? 17.872 3.168 1.938 1.00 62.06 196 VAL A N 1
ATOM 1551 C CA . VAL A 1 196 ? 17.122 4.267 2.559 1.00 62.06 196 VAL A CA 1
ATOM 1552 C C . VAL A 1 196 ? 15.765 3.724 3.002 1.00 62.06 196 VAL A C 1
ATOM 1554 O O . VAL A 1 196 ? 15.004 3.227 2.170 1.00 62.06 196 VAL A O 1
ATOM 1557 N N . GLY A 1 197 ? 15.492 3.775 4.306 1.00 56.84 197 GLY A N 1
ATOM 1558 C CA . GLY A 1 197 ? 14.225 3.351 4.892 1.00 56.84 197 GLY A CA 1
ATOM 1559 C C . GLY A 1 197 ? 13.061 4.262 4.497 1.00 56.84 197 GLY A C 1
ATOM 1560 O O . GLY A 1 197 ? 13.244 5.337 3.924 1.00 56.84 197 GLY A O 1
ATOM 1561 N N . ILE A 1 198 ? 11.836 3.848 4.834 1.00 48.84 198 ILE A N 1
ATOM 1562 C CA . ILE A 1 198 ? 10.622 4.657 4.602 1.00 48.84 198 ILE A CA 1
ATOM 1563 C C . ILE A 1 198 ? 10.654 6.002 5.350 1.00 48.84 198 ILE A C 1
ATOM 1565 O O . ILE A 1 198 ? 9.964 6.944 4.977 1.00 48.84 198 ILE A O 1
ATOM 1569 N N . ASP A 1 199 ? 11.485 6.096 6.385 1.00 61.81 199 ASP A N 1
ATOM 1570 C CA . ASP A 1 199 ? 11.776 7.298 7.163 1.00 61.81 199 ASP A CA 1
ATOM 1571 C C . ASP A 1 199 ? 12.823 8.219 6.505 1.00 61.81 199 ASP A C 1
ATOM 1573 O O . ASP A 1 199 ? 13.201 9.234 7.089 1.00 61.81 199 ASP A O 1
ATOM 1577 N N . GLY A 1 200 ? 13.313 7.874 5.308 1.00 64.56 200 GLY A N 1
ATOM 1578 C CA . GLY A 1 200 ? 14.313 8.647 4.572 1.00 64.56 200 GLY A CA 1
ATOM 1579 C C . GLY A 1 200 ? 15.735 8.518 5.123 1.00 64.56 200 GLY A C 1
ATOM 1580 O O . GLY A 1 200 ? 16.636 9.204 4.639 1.00 64.56 200 GLY A O 1
ATOM 1581 N N . LYS A 1 201 ? 15.968 7.650 6.114 1.00 70.31 201 LYS A N 1
ATOM 1582 C CA . LYS A 1 201 ? 17.282 7.476 6.741 1.00 70.31 201 LYS A CA 1
ATOM 1583 C C . LYS A 1 201 ? 18.011 6.265 6.156 1.00 70.31 201 LYS A C 1
ATOM 1585 O O . LYS A 1 201 ? 17.373 5.243 5.900 1.00 70.31 201 LYS A O 1
ATOM 1590 N N . PRO A 1 202 ? 19.339 6.332 5.953 1.00 73.25 202 PRO A N 1
ATOM 1591 C CA . PRO A 1 202 ? 20.126 5.154 5.614 1.00 73.25 202 PRO A CA 1
ATOM 1592 C C . PRO A 1 202 ? 20.033 4.115 6.737 1.00 73.25 202 PRO A C 1
ATOM 1594 O O . PRO A 1 202 ? 20.287 4.421 7.899 1.00 73.25 202 PRO A O 1
ATOM 1597 N N . GLN A 1 203 ? 19.680 2.889 6.380 1.00 66.12 203 GLN A N 1
ATOM 1598 C CA . GLN A 1 203 ? 19.632 1.725 7.251 1.00 66.12 203 GLN A CA 1
ATOM 1599 C C . GLN A 1 203 ? 20.591 0.668 6.715 1.00 66.12 203 GLN A C 1
ATOM 1601 O O . GLN A 1 203 ? 20.724 0.487 5.501 1.00 66.12 203 GLN A O 1
ATOM 1606 N N . ASP A 1 204 ? 21.279 -0.011 7.629 1.00 69.50 204 ASP A N 1
ATOM 1607 C CA . ASP A 1 204 ? 22.153 -1.123 7.281 1.00 69.50 204 ASP A CA 1
ATOM 1608 C C . ASP A 1 204 ? 21.312 -2.290 6.744 1.00 69.50 204 ASP A C 1
ATOM 1610 O O . ASP A 1 204 ? 20.377 -2.767 7.388 1.00 69.50 204 ASP A O 1
ATOM 1614 N N . ASN A 1 205 ? 21.653 -2.739 5.542 1.00 62.09 205 ASN A N 1
ATOM 1615 C CA . ASN A 1 205 ? 20.999 -3.846 4.859 1.00 62.09 205 ASN A CA 1
ATOM 1616 C C . ASN A 1 205 ? 21.530 -5.218 5.335 1.00 62.09 205 ASN A C 1
ATOM 1618 O O . ASN A 1 205 ? 21.112 -6.258 4.829 1.00 62.09 205 ASN A O 1
ATOM 1622 N N . SER A 1 206 ? 22.455 -5.241 6.304 1.00 57.78 206 SER A N 1
ATOM 1623 C CA . SER A 1 206 ? 23.066 -6.455 6.864 1.00 57.78 206 SER A CA 1
ATOM 1624 C C . SER A 1 206 ? 22.129 -7.313 7.724 1.00 57.78 206 SER A C 1
ATOM 1626 O O . SER A 1 206 ? 22.394 -8.501 7.890 1.00 57.78 206 SER A O 1
ATOM 1628 N N . THR A 1 207 ? 21.041 -6.740 8.256 1.00 50.88 207 THR A N 1
ATOM 1629 C CA . THR A 1 207 ? 20.174 -7.381 9.269 1.00 50.88 207 THR A CA 1
ATOM 1630 C C . THR A 1 207 ? 18.818 -7.859 8.750 1.00 50.88 207 THR A C 1
ATOM 1632 O O . THR A 1 207 ? 18.039 -8.435 9.513 1.00 50.88 207 THR A O 1
ATOM 1635 N N . SER A 1 208 ? 18.497 -7.651 7.468 1.00 51.66 208 SER A N 1
ATOM 1636 C CA . SER A 1 208 ? 17.268 -8.228 6.920 1.00 51.66 208 SER A CA 1
ATOM 1637 C C . SER A 1 208 ? 17.423 -9.750 6.822 1.00 51.66 208 SER A C 1
ATOM 1639 O O . SER A 1 208 ? 18.472 -10.248 6.428 1.00 51.66 208 SER A O 1
ATOM 1641 N N . TYR A 1 209 ? 16.367 -10.504 7.130 1.00 49.06 209 TYR A N 1
ATOM 1642 C CA . TYR A 1 209 ? 16.251 -11.968 6.969 1.00 49.06 209 TYR A CA 1
ATOM 1643 C C . TYR A 1 209 ? 16.478 -12.469 5.517 1.00 49.06 209 TYR A C 1
ATOM 1645 O O . TYR A 1 209 ? 16.313 -13.648 5.223 1.00 49.06 209 TYR A O 1
ATOM 1653 N N . ILE A 1 210 ? 16.853 -11.561 4.611 1.00 48.62 210 ILE A N 1
ATOM 1654 C CA . ILE A 1 210 ? 17.275 -11.734 3.217 1.00 48.62 210 ILE A CA 1
ATOM 1655 C C . ILE A 1 210 ? 18.824 -11.871 3.158 1.00 48.62 210 ILE A C 1
ATOM 1657 O O . ILE A 1 210 ? 19.450 -11.757 2.108 1.00 48.62 210 ILE A O 1
ATOM 1661 N N . SER A 1 211 ? 19.491 -12.083 4.298 1.00 46.03 211 SER A N 1
ATOM 1662 C CA . SER A 1 211 ? 20.950 -11.973 4.449 1.00 46.03 211 SER A CA 1
ATOM 1663 C C . SER A 1 211 ? 21.761 -13.048 3.729 1.00 46.03 211 SER A C 1
ATOM 1665 O O . SER A 1 211 ? 22.913 -12.787 3.382 1.00 46.03 211 SER A O 1
ATOM 1667 N N . ASP A 1 212 ? 21.179 -14.214 3.445 1.00 48.66 212 ASP A N 1
ATOM 1668 C CA . ASP A 1 212 ? 21.920 -15.289 2.768 1.00 48.66 212 ASP A CA 1
ATOM 1669 C C . ASP A 1 212 ? 21.977 -15.091 1.248 1.00 48.66 212 ASP A C 1
ATOM 1671 O O . ASP A 1 212 ? 22.815 -15.679 0.565 1.00 48.66 212 ASP A O 1
ATOM 1675 N N . ARG A 1 213 ? 21.145 -14.192 0.704 1.00 52.75 213 ARG A N 1
ATOM 1676 C CA . ARG A 1 213 ? 21.208 -13.751 -0.692 1.00 52.75 213 ARG A CA 1
ATOM 1677 C C . ARG A 1 213 ? 20.956 -12.252 -0.756 1.00 52.75 213 ARG A C 1
ATOM 1679 O O . ARG A 1 213 ? 19.837 -11.810 -0.996 1.00 52.75 213 ARG A O 1
ATOM 1686 N N . LYS A 1 214 ? 22.039 -11.480 -0.606 1.00 58.22 214 LYS A N 1
ATOM 1687 C CA . LYS A 1 214 ? 22.143 -10.026 -0.848 1.00 58.22 214 LYS A CA 1
ATOM 1688 C C . LYS A 1 214 ? 21.902 -9.668 -2.322 1.00 58.22 214 LYS A C 1
ATOM 1690 O O . LYS A 1 214 ? 22.675 -8.917 -2.910 1.00 58.22 214 LYS A O 1
ATOM 1695 N N . LEU A 1 215 ? 20.883 -10.248 -2.948 1.00 61.66 215 LEU A N 1
ATOM 1696 C CA . LEU A 1 215 ? 20.605 -10.090 -4.359 1.00 61.66 215 LEU A CA 1
ATOM 1697 C C . LEU A 1 215 ? 19.559 -9.008 -4.553 1.00 61.66 215 LEU A C 1
ATOM 1699 O O . LEU A 1 215 ? 18.391 -9.185 -4.210 1.00 61.66 215 LEU A O 1
ATOM 1703 N N . ARG A 1 216 ? 19.967 -7.879 -5.130 1.00 68.75 216 ARG A N 1
ATOM 1704 C CA . ARG A 1 216 ? 19.015 -6.887 -5.621 1.00 68.75 216 ARG A CA 1
ATOM 1705 C C . ARG A 1 216 ? 18.762 -7.186 -7.084 1.00 68.75 216 ARG A C 1
ATOM 1707 O O . ARG A 1 216 ? 19.416 -6.616 -7.942 1.00 68.75 216 ARG A O 1
ATOM 1714 N N . ARG A 1 217 ? 17.764 -8.032 -7.353 1.00 80.69 217 ARG A N 1
ATOM 1715 C CA . ARG A 1 217 ? 17.249 -8.299 -8.705 1.00 80.69 217 ARG A CA 1
ATOM 1716 C C . ARG A 1 217 ? 16.426 -7.119 -9.228 1.00 80.69 217 ARG A C 1
ATOM 1718 O O . ARG A 1 217 ? 15.260 -7.277 -9.576 1.00 80.69 217 ARG A O 1
ATOM 1725 N N . ALA A 1 218 ? 17.003 -5.921 -9.208 1.00 86.56 218 ALA A N 1
ATOM 1726 C CA . ALA A 1 218 ? 16.381 -4.676 -9.637 1.00 86.56 218 ALA A CA 1
ATOM 1727 C C . ALA A 1 218 ? 17.447 -3.690 -10.115 1.00 86.56 218 ALA A C 1
ATOM 1729 O O . ALA A 1 218 ? 18.527 -3.593 -9.530 1.00 86.56 218 ALA A O 1
ATOM 1730 N N . LEU A 1 219 ? 17.104 -2.899 -11.127 1.00 88.25 219 LEU A N 1
ATOM 1731 C CA . LEU A 1 219 ? 17.947 -1.796 -11.569 1.00 88.25 219 LEU A CA 1
ATOM 1732 C C . LEU A 1 219 ? 17.943 -0.641 -10.538 1.00 88.25 219 LEU A C 1
ATOM 1734 O O . LEU A 1 219 ? 16.945 -0.442 -9.836 1.00 88.25 219 LEU A O 1
ATOM 1738 N N . PRO A 1 220 ? 19.044 0.124 -10.403 1.00 86.81 220 PRO A N 1
ATOM 1739 C CA . PRO A 1 220 ? 19.095 1.305 -9.542 1.00 86.81 220 PRO A CA 1
ATOM 1740 C C . PRO A 1 220 ? 18.045 2.367 -9.906 1.00 86.81 220 PRO A C 1
ATOM 1742 O O . PRO A 1 220 ? 17.785 2.617 -11.078 1.00 86.81 220 PRO A O 1
ATOM 1745 N N . ALA A 1 221 ? 17.479 3.060 -8.915 1.00 84.56 221 ALA A N 1
ATOM 1746 C CA . ALA A 1 221 ? 16.477 4.101 -9.181 1.00 84.56 221 ALA A CA 1
ATOM 1747 C C . ALA A 1 221 ? 17.039 5.303 -9.972 1.00 84.56 221 ALA A C 1
ATOM 1749 O O . ALA A 1 221 ? 16.314 5.898 -10.764 1.00 84.56 221 ALA A O 1
ATOM 1750 N N . ALA A 1 222 ? 18.317 5.625 -9.759 1.00 87.50 222 ALA A N 1
ATOM 1751 C CA . ALA A 1 222 ? 19.088 6.643 -10.473 1.00 87.50 222 ALA A CA 1
ATOM 1752 C C . ALA A 1 222 ? 20.260 5.976 -11.205 1.00 87.50 222 ALA A C 1
ATOM 1754 O O . ALA A 1 222 ? 20.766 4.945 -10.743 1.00 87.50 222 ALA A O 1
ATOM 1755 N N . LEU A 1 223 ? 20.693 6.549 -12.325 1.00 90.69 223 LEU A N 1
ATOM 1756 C CA . LEU A 1 223 ? 21.781 6.030 -13.146 1.00 90.69 223 LEU A CA 1
ATOM 1757 C C . LEU A 1 223 ? 23.072 5.945 -12.321 1.00 90.69 223 LEU A C 1
ATOM 1759 O O . LEU A 1 223 ? 23.664 6.947 -11.930 1.00 90.69 223 LEU A O 1
ATOM 1763 N N . SER A 1 224 ? 23.498 4.720 -12.023 1.00 87.50 224 SER A N 1
ATOM 1764 C CA . SER A 1 224 ? 24.619 4.452 -11.121 1.00 87.50 224 SER A CA 1
ATOM 1765 C C . SER A 1 224 ? 25.164 3.035 -11.312 1.00 87.50 224 SER A C 1
ATOM 1767 O O . SER A 1 224 ? 24.495 2.165 -11.872 1.00 87.50 224 SER A O 1
ATOM 1769 N N . GLY A 1 225 ? 26.386 2.786 -10.831 1.00 85.12 225 GLY A N 1
ATOM 1770 C CA . GLY A 1 225 ? 27.037 1.475 -10.931 1.00 85.12 225 GLY A CA 1
ATOM 1771 C C . GLY A 1 225 ? 27.310 1.051 -12.378 1.00 85.12 225 GLY A C 1
ATOM 1772 O O . GLY A 1 225 ? 27.599 1.894 -13.225 1.00 85.12 225 GLY A O 1
ATOM 1773 N N . ALA A 1 226 ? 27.197 -0.249 -12.664 1.00 85.69 226 ALA A N 1
ATOM 1774 C CA . ALA A 1 226 ? 27.418 -0.815 -13.998 1.00 85.69 226 ALA A CA 1
ATOM 1775 C C . ALA A 1 226 ? 26.486 -0.221 -15.077 1.00 85.69 226 ALA A C 1
ATOM 1777 O O . ALA A 1 226 ? 26.900 -0.023 -16.217 1.00 85.69 226 ALA A O 1
ATOM 1778 N N . ALA A 1 227 ? 25.265 0.188 -14.715 1.00 87.94 227 ALA A N 1
ATOM 1779 C CA . ALA A 1 227 ? 24.320 0.840 -15.618 1.00 87.94 227 ALA A CA 1
ATOM 1780 C C . ALA A 1 227 ? 24.891 2.134 -16.222 1.00 87.94 227 ALA A C 1
ATOM 1782 O O . ALA A 1 227 ? 24.619 2.431 -17.383 1.00 87.94 227 ALA A O 1
ATOM 1783 N N . ALA A 1 228 ? 25.736 2.873 -15.492 1.00 90.62 228 ALA A N 1
ATOM 1784 C CA . ALA A 1 228 ? 26.360 4.098 -15.998 1.00 90.62 228 ALA A CA 1
ATOM 1785 C C . ALA A 1 228 ? 27.260 3.862 -17.228 1.00 90.62 228 ALA A C 1
ATOM 1787 O O . ALA A 1 228 ? 27.470 4.783 -18.010 1.00 90.62 228 ALA A O 1
ATOM 1788 N N . ALA A 1 229 ? 27.751 2.635 -17.444 1.00 88.06 229 ALA A N 1
ATOM 1789 C CA . ALA A 1 229 ? 28.510 2.279 -18.644 1.00 88.06 229 ALA A CA 1
ATOM 1790 C C . ALA A 1 229 ? 27.622 2.074 -19.887 1.00 88.06 229 ALA A C 1
ATOM 1792 O O . ALA A 1 229 ? 28.116 2.076 -21.015 1.00 88.06 229 ALA A O 1
ATOM 1793 N N . HIS A 1 230 ? 26.313 1.888 -19.699 1.00 85.44 230 HIS A N 1
ATOM 1794 C CA . HIS A 1 230 ? 25.376 1.527 -20.764 1.00 85.44 230 HIS A CA 1
ATOM 1795 C C . HIS A 1 230 ? 24.524 2.695 -21.269 1.00 85.44 230 HIS A C 1
ATOM 1797 O O . HIS A 1 230 ? 24.070 2.664 -22.421 1.00 85.44 230 HIS A O 1
ATOM 1803 N N . PHE A 1 231 ? 24.325 3.718 -20.438 1.00 88.38 231 PHE A N 1
ATOM 1804 C CA . PHE A 1 231 ? 23.460 4.861 -20.724 1.00 88.38 231 PHE A CA 1
ATOM 1805 C C . PHE A 1 231 ? 24.252 6.163 -20.670 1.00 88.38 231 PHE A C 1
ATOM 1807 O O . PHE A 1 231 ? 25.147 6.330 -19.849 1.00 88.38 231 PHE A O 1
ATOM 1814 N N . SER A 1 232 ? 23.909 7.101 -21.547 1.00 86.44 232 SER A N 1
ATOM 1815 C CA . SER A 1 232 ? 24.589 8.394 -21.646 1.00 86.44 232 SER A CA 1
ATOM 1816 C C . SER A 1 232 ? 24.038 9.472 -20.717 1.00 86.44 232 SER A C 1
ATOM 1818 O O . SER A 1 232 ? 24.674 10.510 -20.550 1.00 86.44 232 SER A O 1
ATOM 1820 N N . GLY A 1 233 ? 22.895 9.220 -20.080 1.00 90.69 233 GLY A N 1
ATOM 1821 C CA . GLY A 1 233 ? 22.314 10.111 -19.086 1.00 90.69 233 GLY A CA 1
ATOM 1822 C C . GLY A 1 233 ? 21.082 9.523 -18.402 1.00 90.69 233 GLY A C 1
ATOM 1823 O O . GLY A 1 233 ? 20.533 8.505 -18.831 1.00 90.69 233 GLY A O 1
ATOM 1824 N N . GLU A 1 234 ? 20.642 10.197 -17.338 1.00 92.50 234 GLU A N 1
ATOM 1825 C CA . GLU A 1 234 ? 19.432 9.849 -16.579 1.00 92.50 234 GLU A CA 1
ATOM 1826 C C . GLU A 1 234 ? 18.171 9.717 -17.449 1.00 92.50 234 GLU A C 1
ATOM 1828 O O . GLU A 1 234 ? 17.425 8.758 -17.247 1.00 92.50 234 GLU A O 1
ATOM 1833 N N . PRO A 1 235 ? 17.913 10.593 -18.444 1.00 91.50 235 PRO A N 1
ATOM 1834 C CA . PRO A 1 235 ? 16.728 10.449 -19.287 1.00 91.50 235 PRO A CA 1
ATOM 1835 C C . PRO A 1 235 ? 16.711 9.161 -20.117 1.00 91.50 235 PRO A C 1
ATOM 1837 O O . PRO A 1 235 ? 15.708 8.447 -20.107 1.00 91.50 235 PRO A O 1
ATOM 1840 N N . GLU A 1 236 ? 17.822 8.823 -20.784 1.00 90.12 236 GLU A N 1
ATOM 1841 C CA . GLU A 1 236 ? 17.958 7.584 -21.566 1.00 90.12 236 GLU A CA 1
ATOM 1842 C C . GLU A 1 236 ? 17.700 6.355 -20.684 1.00 90.12 236 GLU A C 1
ATOM 1844 O O . GLU A 1 236 ? 16.947 5.453 -21.051 1.00 90.12 236 GLU A O 1
ATOM 1849 N N . TYR A 1 237 ? 18.282 6.354 -19.485 1.00 92.06 237 TYR A N 1
ATOM 1850 C CA . TYR A 1 237 ? 18.128 5.283 -18.512 1.00 92.06 237 TYR A CA 1
ATOM 1851 C C . TYR A 1 237 ? 16.693 5.153 -17.979 1.00 92.06 237 TYR A C 1
ATOM 1853 O O . TYR A 1 237 ? 16.135 4.053 -17.927 1.00 92.06 237 TYR A O 1
ATOM 1861 N N . ALA A 1 238 ? 16.070 6.269 -17.592 1.00 93.00 238 ALA A N 1
ATOM 1862 C CA . ALA A 1 238 ? 14.707 6.300 -17.072 1.00 93.00 238 ALA A CA 1
ATOM 1863 C C . ALA A 1 238 ? 13.685 5.832 -18.118 1.00 93.00 238 ALA A C 1
ATOM 1865 O O . ALA A 1 238 ? 12.770 5.075 -17.787 1.00 93.00 238 ALA A O 1
ATOM 1866 N N . LEU A 1 239 ? 13.856 6.235 -19.380 1.00 90.31 239 LEU A N 1
ATOM 1867 C CA . LEU A 1 239 ? 12.988 5.822 -20.483 1.00 90.31 239 LEU A CA 1
ATOM 1868 C C . LEU A 1 239 ? 13.178 4.350 -20.856 1.00 90.31 239 LEU A C 1
ATOM 1870 O O . LEU A 1 239 ? 12.182 3.663 -21.086 1.00 90.31 239 LEU A O 1
ATOM 1874 N N . TYR A 1 240 ? 14.412 3.836 -20.840 1.00 89.00 240 TYR A N 1
ATOM 1875 C CA . TYR A 1 240 ? 14.666 2.402 -20.989 1.00 89.00 240 TYR A CA 1
ATOM 1876 C C . TYR A 1 240 ? 13.935 1.586 -19.908 1.00 89.00 240 TYR A C 1
ATOM 1878 O O . TYR A 1 240 ? 13.215 0.634 -20.223 1.00 89.00 240 TYR A O 1
ATOM 1886 N N . GLN A 1 241 ? 14.065 1.983 -18.635 1.00 90.69 241 GLN A N 1
ATOM 1887 C CA . GLN A 1 241 ? 13.383 1.323 -17.518 1.00 90.69 241 GLN A CA 1
ATOM 1888 C C . GLN A 1 241 ? 11.856 1.397 -17.648 1.00 90.69 241 GLN A C 1
ATOM 1890 O O . GLN A 1 241 ? 11.175 0.390 -17.452 1.00 90.69 241 GLN A O 1
ATOM 1895 N N . ALA A 1 242 ? 11.317 2.567 -18.012 1.00 91.00 242 ALA A N 1
ATOM 1896 C CA . ALA A 1 242 ? 9.884 2.758 -18.224 1.00 91.00 242 ALA A CA 1
ATOM 1897 C C . ALA A 1 242 ? 9.368 1.852 -19.337 1.00 91.00 242 ALA A C 1
ATOM 1899 O O . ALA A 1 242 ? 8.371 1.152 -19.172 1.00 91.00 242 ALA A O 1
ATOM 1900 N N . ASN A 1 243 ? 10.090 1.797 -20.450 1.00 85.25 243 ASN A N 1
ATOM 1901 C CA . ASN A 1 243 ? 9.736 0.916 -21.537 1.00 85.25 243 ASN A CA 1
ATOM 1902 C C . ASN A 1 243 ? 9.763 -0.562 -21.109 1.00 85.25 243 ASN A C 1
ATOM 1904 O O . ASN A 1 243 ? 8.793 -1.276 -21.351 1.00 85.25 243 ASN A O 1
ATOM 1908 N N . ARG A 1 244 ? 10.822 -1.026 -20.427 1.00 84.12 244 ARG A N 1
ATOM 1909 C CA . ARG A 1 244 ? 10.913 -2.427 -19.973 1.00 84.12 244 ARG A CA 1
ATOM 1910 C C . ARG A 1 244 ? 9.880 -2.786 -18.901 1.00 84.12 244 ARG A C 1
ATOM 1912 O O . ARG A 1 244 ? 9.543 -3.957 -18.755 1.00 84.12 244 ARG A O 1
ATOM 1919 N N . PHE A 1 245 ? 9.381 -1.804 -18.153 1.00 88.25 245 PHE A N 1
ATOM 1920 C CA . PHE A 1 245 ? 8.276 -1.992 -17.215 1.00 88.25 245 PHE A CA 1
ATOM 1921 C C . PHE A 1 245 ? 6.957 -2.307 -17.936 1.00 88.25 245 PHE A C 1
ATOM 1923 O O . PHE A 1 245 ? 6.231 -3.210 -17.515 1.00 88.25 245 PHE A O 1
ATOM 1930 N N . TYR A 1 246 ? 6.652 -1.580 -19.016 1.00 83.75 246 TYR A N 1
ATOM 1931 C CA . TYR A 1 246 ? 5.417 -1.764 -19.786 1.00 83.75 246 TYR A CA 1
ATOM 1932 C C . TYR A 1 246 ? 5.500 -2.914 -20.791 1.00 83.75 246 TYR A C 1
ATOM 1934 O O . TYR A 1 246 ? 4.508 -3.602 -21.026 1.00 83.75 246 TYR A O 1
ATOM 1942 N N . GLN A 1 247 ? 6.674 -3.147 -21.373 1.00 75.62 247 GLN A N 1
ATOM 1943 C CA . GLN A 1 247 ? 6.888 -4.244 -22.302 1.00 75.62 247 GLN A CA 1
ATOM 1944 C C . GLN A 1 247 ? 7.214 -5.535 -21.554 1.00 75.62 247 GLN A C 1
ATOM 1946 O O . GLN A 1 247 ? 8.189 -5.626 -20.805 1.00 75.62 247 GLN A O 1
ATOM 1951 N N . ARG A 1 248 ? 6.405 -6.562 -21.813 1.00 70.38 248 ARG A N 1
ATOM 1952 C CA . ARG A 1 248 ? 6.634 -7.936 -21.360 1.00 70.38 248 ARG A CA 1
ATOM 1953 C C . ARG A 1 248 ? 6.766 -8.835 -22.582 1.00 70.38 248 ARG A C 1
ATOM 1955 O O . ARG A 1 248 ? 5.802 -9.530 -22.897 1.00 70.38 248 ARG A O 1
ATOM 1962 N N . PRO A 1 249 ? 7.907 -8.806 -23.293 1.00 68.31 249 PRO A N 1
ATOM 1963 C CA . PRO A 1 249 ? 8.137 -9.713 -24.418 1.00 68.31 249 PRO A CA 1
ATOM 1964 C C . PRO A 1 249 ? 7.979 -11.181 -23.995 1.00 68.31 249 PRO A C 1
ATOM 1966 O O . PRO A 1 249 ? 7.495 -11.997 -24.768 1.00 68.31 249 PRO A O 1
ATOM 1969 N N . GLU A 1 250 ? 8.258 -11.510 -22.728 1.00 68.62 250 GLU A N 1
ATOM 1970 C CA . GLU A 1 250 ? 7.974 -12.831 -22.150 1.00 68.62 250 GLU A CA 1
ATOM 1971 C C . GLU A 1 250 ? 6.486 -13.243 -22.174 1.00 68.62 250 GLU A C 1
ATOM 1973 O O . GLU A 1 250 ? 6.175 -14.431 -22.130 1.00 68.62 250 GLU A O 1
ATOM 1978 N N . ASN A 1 251 ? 5.571 -12.275 -22.255 1.00 68.38 251 ASN A N 1
ATOM 1979 C CA . ASN A 1 251 ? 4.127 -12.486 -22.333 1.00 68.38 251 ASN A CA 1
ATOM 1980 C C . ASN A 1 251 ? 3.577 -12.226 -23.742 1.00 68.38 251 ASN A C 1
ATOM 1982 O O . ASN A 1 251 ? 2.356 -12.243 -23.923 1.00 68.38 251 ASN A O 1
ATOM 1986 N N . GLU A 1 252 ? 4.439 -11.945 -24.723 1.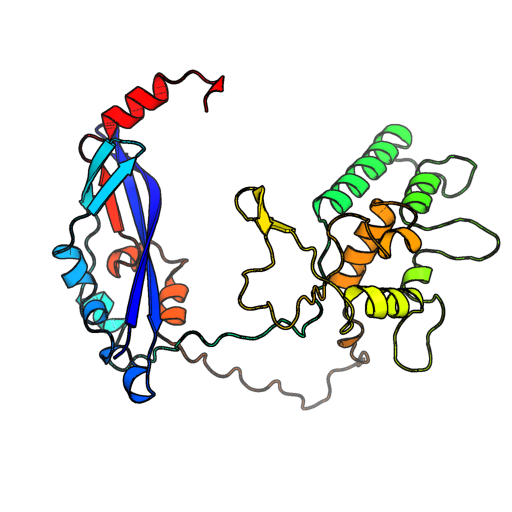00 68.62 252 GLU A N 1
ATOM 1987 C CA . GLU A 1 252 ? 4.013 -11.711 -26.096 1.00 68.62 252 GLU A CA 1
ATOM 1988 C C . GLU A 1 252 ? 3.430 -13.008 -26.660 1.00 68.62 252 GLU A C 1
ATOM 1990 O O . GLU A 1 252 ? 4.091 -14.041 -26.762 1.00 68.62 252 GLU A O 1
ATOM 1995 N N . ARG A 1 253 ? 2.138 -12.965 -26.978 1.00 68.69 253 ARG A N 1
ATOM 1996 C CA . ARG A 1 253 ? 1.440 -14.068 -27.631 1.00 68.69 253 ARG A CA 1
ATOM 1997 C C . ARG A 1 253 ? 1.384 -13.770 -29.115 1.00 68.69 253 ARG A C 1
ATOM 1999 O O . ARG A 1 253 ? 1.155 -12.624 -29.501 1.00 68.69 253 ARG A O 1
ATOM 2006 N N . ALA A 1 254 ? 1.549 -14.804 -29.937 1.00 74.31 254 ALA A N 1
ATOM 2007 C CA . ALA A 1 254 ? 1.277 -14.685 -31.360 1.00 74.31 254 ALA A CA 1
ATOM 2008 C C . ALA A 1 254 ? -0.144 -14.134 -31.536 1.00 74.31 254 ALA A C 1
ATOM 2010 O O . ALA A 1 254 ? -1.101 -14.672 -30.978 1.00 74.31 254 ALA A O 1
ATOM 2011 N N . TYR A 1 255 ? -0.266 -13.019 -32.254 1.00 73.94 255 TYR A N 1
ATOM 2012 C CA . TYR A 1 255 ? -1.564 -12.427 -32.529 1.00 73.94 255 TYR A CA 1
ATOM 2013 C C . TYR A 1 255 ? -2.382 -13.390 -33.393 1.00 73.94 255 TYR A C 1
ATOM 2015 O O . TYR A 1 255 ? -2.013 -13.682 -34.533 1.00 73.94 255 TYR A O 1
ATOM 2023 N N . GLU A 1 256 ? -3.504 -13.864 -32.858 1.00 75.81 256 GLU A N 1
ATOM 2024 C CA . GLU A 1 256 ? -4.478 -14.627 -33.627 1.00 75.81 256 GLU A CA 1
ATOM 2025 C C . GLU A 1 256 ? -5.502 -13.671 -34.239 1.00 75.81 256 GLU A C 1
ATOM 2027 O O . GLU A 1 256 ? -6.176 -12.911 -33.544 1.00 75.81 256 GLU A O 1
ATOM 2032 N N . ARG A 1 257 ? -5.624 -13.704 -35.571 1.00 81.06 257 ARG A N 1
ATOM 2033 C CA . ARG A 1 257 ? -6.538 -12.832 -36.328 1.00 81.06 257 ARG A CA 1
ATOM 2034 C C . ARG A 1 257 ? -8.011 -13.059 -35.970 1.00 81.06 257 ARG A C 1
ATOM 2036 O O . ARG A 1 257 ? -8.832 -12.170 -36.181 1.00 81.06 257 ARG A O 1
ATOM 2043 N N . LEU A 1 258 ? -8.348 -14.249 -35.484 1.00 80.88 258 LEU A N 1
ATOM 2044 C CA . LEU A 1 258 ? -9.691 -14.652 -35.087 1.00 80.88 258 LEU A CA 1
ATOM 2045 C C . LEU A 1 258 ? -9.601 -15.435 -33.772 1.00 80.88 258 LEU A C 1
ATOM 2047 O O . LEU A 1 258 ? -8.628 -16.163 -33.590 1.00 80.88 258 LEU A O 1
ATOM 2051 N N . PRO A 1 259 ? -10.598 -15.328 -32.876 1.00 75.19 259 PRO A N 1
ATOM 2052 C CA . PRO A 1 259 ? -10.678 -16.207 -31.718 1.00 75.19 259 PRO A CA 1
ATOM 2053 C C . PRO A 1 259 ? -10.821 -17.665 -32.174 1.00 75.19 259 PRO A C 1
ATOM 2055 O O . PRO A 1 259 ? -11.563 -17.956 -33.116 1.00 75.19 259 PRO A O 1
ATOM 2058 N N . VAL A 1 260 ? -10.140 -18.586 -31.490 1.00 76.94 260 VAL A N 1
ATOM 2059 C CA . VAL A 1 260 ? -10.284 -20.026 -31.741 1.00 76.94 260 VAL A CA 1
ATOM 2060 C C . VAL A 1 260 ? -11.743 -20.432 -31.516 1.00 76.94 260 VAL A C 1
ATOM 2062 O O . VAL A 1 260 ? -12.296 -20.246 -30.430 1.00 76.94 260 VAL A O 1
ATOM 2065 N N . ALA A 1 261 ? -12.388 -20.981 -32.547 1.00 74.75 261 ALA A N 1
ATOM 2066 C CA . ALA A 1 261 ? -13.772 -21.432 -32.457 1.00 74.75 261 ALA A CA 1
ATOM 2067 C C . ALA A 1 261 ? -13.912 -22.503 -31.360 1.00 74.75 261 ALA A C 1
ATOM 2069 O O . ALA A 1 261 ? -13.192 -23.499 -31.360 1.00 74.75 261 ALA A O 1
ATOM 2070 N N . GLY A 1 262 ? -14.827 -22.287 -30.411 1.00 76.38 262 GLY A N 1
ATOM 2071 C CA . GLY A 1 262 ? -15.011 -23.171 -29.254 1.00 76.38 262 GLY A CA 1
ATOM 2072 C C . GLY A 1 262 ? -14.127 -22.853 -28.042 1.00 76.38 262 GLY A C 1
ATOM 2073 O O . GLY A 1 262 ? -14.272 -23.512 -27.015 1.00 76.38 262 GLY A O 1
ATOM 2074 N N . ALA A 1 263 ? -13.266 -21.829 -28.101 1.00 69.19 263 ALA A N 1
ATOM 2075 C CA . ALA A 1 263 ? -12.562 -21.324 -26.925 1.00 69.19 263 ALA A CA 1
ATOM 2076 C C . ALA A 1 263 ? -13.530 -20.567 -26.001 1.00 69.19 263 ALA A C 1
ATOM 2078 O O . ALA A 1 263 ? -13.647 -19.344 -26.045 1.00 69.19 263 ALA A O 1
ATOM 2079 N N . ALA A 1 264 ? -14.244 -21.302 -25.153 1.00 70.38 264 ALA A N 1
ATOM 2080 C CA . ALA A 1 264 ? -14.909 -20.723 -23.998 1.00 70.38 264 ALA A CA 1
ATOM 2081 C C . ALA A 1 264 ? -13.861 -20.503 -22.899 1.00 70.38 264 ALA A C 1
ATOM 2083 O O . ALA A 1 264 ? -13.176 -21.443 -22.489 1.00 70.38 264 ALA A O 1
ATOM 2084 N N . SER A 1 265 ? -13.718 -19.268 -22.410 1.00 67.81 265 SER A N 1
ATOM 2085 C CA . SER A 1 265 ? -13.001 -19.048 -21.153 1.00 67.81 265 SER A CA 1
ATOM 2086 C C . SER A 1 265 ? -13.676 -19.872 -20.059 1.00 67.81 265 SER A C 1
ATOM 2088 O O . SER A 1 265 ? -14.906 -19.933 -20.001 1.00 67.81 265 SER A O 1
ATOM 2090 N N . ALA A 1 266 ? -12.880 -20.518 -19.206 1.00 75.00 266 ALA A N 1
ATOM 2091 C CA . ALA A 1 266 ? -13.420 -21.237 -18.062 1.00 75.0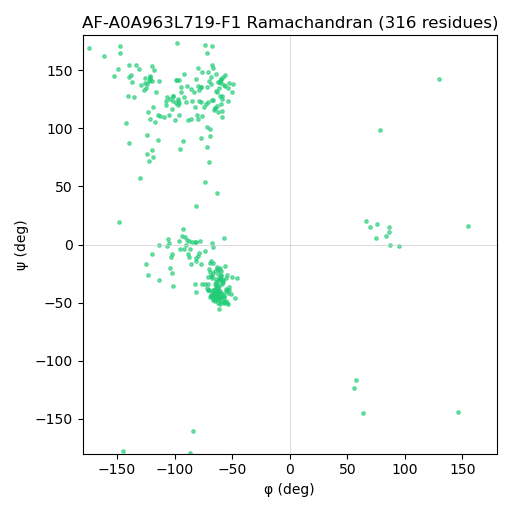0 266 ALA A CA 1
ATOM 2092 C C . ALA A 1 266 ? -14.339 -20.306 -17.256 1.00 75.00 266 ALA A C 1
ATOM 2094 O O . ALA A 1 266 ? -14.025 -19.125 -17.075 1.00 75.00 266 ALA A O 1
ATOM 2095 N N . LEU A 1 267 ? -15.471 -20.840 -16.786 1.00 74.56 267 LEU A N 1
ATOM 2096 C CA . LEU A 1 267 ? -16.351 -20.122 -15.869 1.00 74.56 267 LEU A CA 1
ATOM 2097 C C . LEU A 1 267 ? -15.516 -19.580 -14.706 1.00 74.56 267 LEU A C 1
ATOM 2099 O O . LEU A 1 267 ? -14.717 -20.310 -14.114 1.00 74.56 267 LEU A O 1
ATOM 2103 N N . LEU A 1 268 ? -15.695 -18.297 -14.395 1.00 72.44 268 LEU A N 1
ATOM 2104 C CA . LEU A 1 268 ? -15.031 -17.675 -13.257 1.00 72.44 268 LEU A CA 1
ATOM 2105 C C . LEU A 1 268 ? -15.449 -18.432 -11.991 1.00 72.44 268 LEU A C 1
ATOM 2107 O O . LEU A 1 268 ? -16.624 -18.435 -11.624 1.00 72.44 268 LEU A O 1
ATOM 2111 N N . LYS A 1 269 ? -14.493 -19.097 -11.335 1.00 77.81 269 LYS A N 1
ATOM 2112 C CA . LYS A 1 269 ? -14.738 -19.731 -10.037 1.00 77.81 269 LYS A CA 1
ATOM 2113 C C . LYS A 1 269 ? -15.091 -18.628 -9.038 1.00 77.81 269 LYS A C 1
ATOM 2115 O O . LYS A 1 269 ? -14.382 -17.623 -8.966 1.00 77.81 269 LYS A O 1
ATOM 2120 N N . ALA A 1 270 ? -16.174 -18.817 -8.281 1.00 71.31 270 ALA A N 1
ATOM 2121 C CA . ALA A 1 270 ? -16.516 -17.904 -7.197 1.00 71.31 270 ALA A CA 1
ATOM 2122 C C . ALA A 1 270 ? -15.306 -17.762 -6.254 1.00 71.31 270 ALA A C 1
ATOM 2124 O O . ALA A 1 270 ? -14.665 -18.772 -5.937 1.00 71.31 270 ALA A O 1
ATOM 2125 N N . PRO A 1 271 ? -14.947 -16.534 -5.845 1.00 71.56 271 PRO A N 1
ATOM 2126 C CA . PRO A 1 271 ? -13.801 -16.332 -4.979 1.00 71.56 271 PRO A CA 1
ATOM 2127 C C . PRO A 1 271 ? -14.050 -16.998 -3.625 1.00 71.56 271 PRO A C 1
ATOM 2129 O O . PRO A 1 271 ? -15.093 -16.809 -3.003 1.00 71.56 271 PRO A O 1
ATOM 2132 N N . GLU A 1 272 ? -13.071 -17.765 -3.160 1.00 82.69 272 GLU A N 1
ATOM 2133 C CA . GLU A 1 272 ? -13.042 -18.245 -1.782 1.00 82.69 272 GLU A CA 1
ATOM 2134 C C . GLU A 1 272 ? -12.641 -17.067 -0.881 1.00 82.69 272 GLU A C 1
ATOM 2136 O O . GLU A 1 272 ? -11.569 -16.463 -1.053 1.00 82.69 272 GLU A O 1
ATOM 2141 N N . PHE A 1 273 ? -13.539 -16.701 0.035 1.00 85.94 273 PHE A N 1
ATOM 2142 C CA . PHE A 1 273 ? -13.311 -15.651 1.020 1.00 85.94 273 PHE A CA 1
ATOM 2143 C C . PHE A 1 273 ? -12.747 -16.259 2.300 1.00 85.94 273 PHE A C 1
ATOM 2145 O O . PHE A 1 273 ? -13.329 -17.175 2.875 1.00 85.94 273 PHE A O 1
ATOM 2152 N N . ASP A 1 274 ? -11.627 -15.709 2.750 1.00 93.12 274 ASP A N 1
ATOM 2153 C CA . ASP A 1 274 ? -11.176 -15.837 4.127 1.00 93.12 274 ASP A CA 1
ATOM 2154 C C . ASP A 1 274 ? -11.590 -14.581 4.916 1.00 93.12 274 ASP A C 1
ATOM 2156 O O . ASP A 1 274 ? -12.074 -13.597 4.343 1.00 93.12 274 ASP A O 1
ATOM 2160 N N . PHE A 1 275 ? -11.367 -14.595 6.230 1.00 95.31 275 PHE A N 1
ATOM 2161 C CA . PHE A 1 275 ? -11.621 -13.455 7.111 1.00 95.31 275 PHE A CA 1
ATOM 2162 C C . PHE A 1 275 ? -11.059 -12.135 6.558 1.00 95.31 275 PHE A C 1
ATOM 2164 O O . PHE A 1 275 ? -11.768 -11.128 6.526 1.00 95.31 275 PHE A O 1
ATOM 2171 N N . HIS A 1 276 ? -9.810 -12.131 6.077 1.00 93.94 276 HIS A N 1
ATOM 2172 C CA . HIS A 1 276 ? -9.140 -10.911 5.626 1.00 93.94 276 HIS A CA 1
ATOM 2173 C C . HIS A 1 276 ? -9.749 -10.360 4.335 1.00 93.94 276 HIS A C 1
ATOM 2175 O O . HIS A 1 276 ? -10.007 -9.159 4.245 1.00 93.94 276 HIS A O 1
ATOM 2181 N N . ARG A 1 277 ? -10.011 -11.219 3.342 1.00 92.44 277 ARG A N 1
ATOM 2182 C CA . ARG A 1 277 ? -10.665 -10.818 2.088 1.00 92.44 277 ARG A CA 1
ATOM 2183 C C . ARG A 1 277 ? -12.075 -10.313 2.336 1.00 92.44 277 ARG A C 1
ATOM 2185 O O . ARG A 1 277 ? -12.470 -9.322 1.727 1.00 92.44 277 ARG A O 1
ATOM 2192 N N . LEU A 1 278 ? -12.817 -10.963 3.231 1.00 93.88 278 LEU A N 1
ATOM 2193 C CA . LEU A 1 278 ? -14.169 -10.538 3.561 1.00 93.88 278 LEU A CA 1
ATOM 2194 C C . LEU A 1 278 ? -14.162 -9.179 4.267 1.00 93.88 278 LEU A C 1
ATOM 2196 O O . LEU A 1 278 ? -14.867 -8.272 3.834 1.00 93.88 278 LEU A O 1
ATOM 2200 N N . ALA A 1 279 ? -13.305 -8.987 5.273 1.00 94.25 279 ALA A N 1
ATOM 2201 C CA . ALA A 1 279 ? -13.144 -7.694 5.936 1.00 94.25 279 ALA A CA 1
ATOM 2202 C C . ALA A 1 279 ? -12.733 -6.582 4.952 1.00 94.25 279 ALA A C 1
ATOM 2204 O O . ALA A 1 279 ? -13.298 -5.489 4.986 1.00 94.25 279 ALA A O 1
ATOM 2205 N N . ALA A 1 280 ? -11.804 -6.874 4.035 1.00 92.56 280 ALA A N 1
ATOM 2206 C CA . ALA A 1 280 ? -11.361 -5.934 3.006 1.00 92.56 280 ALA A CA 1
ATOM 2207 C C . ALA A 1 280 ? -12.453 -5.605 1.973 1.00 92.56 280 ALA A C 1
ATOM 2209 O O . ALA A 1 280 ? -12.470 -4.498 1.439 1.00 92.56 280 ALA A O 1
ATOM 2210 N N . SER A 1 281 ? -13.387 -6.525 1.709 1.00 93.31 281 SER A N 1
ATOM 2211 C CA . SER A 1 281 ? -14.471 -6.309 0.738 1.00 93.31 281 SER A CA 1
ATOM 2212 C C . SER A 1 281 ? -15.422 -5.165 1.119 1.00 93.31 281 SER A C 1
ATOM 2214 O O . SER A 1 281 ? -16.090 -4.609 0.252 1.00 93.31 281 SER A O 1
ATOM 2216 N N . PHE A 1 282 ? -15.446 -4.759 2.395 1.00 94.06 282 PHE A N 1
ATOM 2217 C CA . PHE A 1 282 ? -16.281 -3.662 2.889 1.00 94.06 282 PHE A CA 1
ATOM 2218 C C . PHE A 1 282 ? -15.637 -2.271 2.774 1.00 94.06 282 PHE A C 1
ATOM 2220 O O . PHE A 1 282 ? -16.243 -1.304 3.232 1.00 94.06 282 PHE A O 1
ATOM 2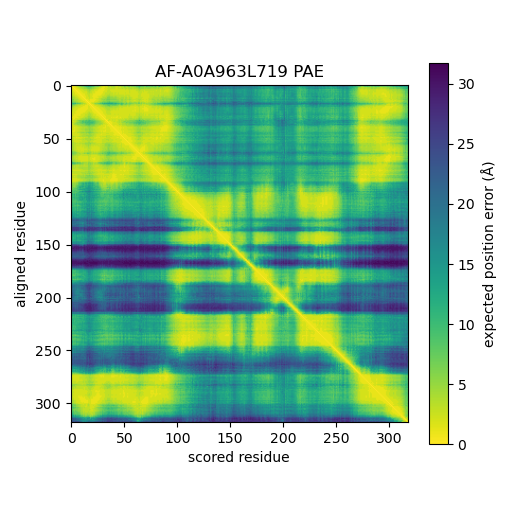227 N N . ASN A 1 283 ? -14.438 -2.140 2.191 1.00 90.69 283 ASN A N 1
ATOM 2228 C CA . ASN A 1 283 ? -13.681 -0.879 2.171 1.00 90.69 283 ASN A CA 1
ATOM 2229 C C . ASN A 1 283 ? -14.442 0.295 1.518 1.00 90.69 283 ASN A C 1
ATOM 2231 O O . ASN A 1 283 ? -14.302 1.438 1.947 1.00 90.69 283 ASN A O 1
ATOM 2235 N N . ASP A 1 284 ? -15.314 0.005 0.548 1.00 93.69 284 ASP A N 1
ATOM 2236 C CA . ASP A 1 284 ? -16.139 1.009 -0.140 1.00 93.69 284 ASP A CA 1
ATOM 2237 C C . ASP A 1 284 ? -17.510 1.231 0.531 1.00 93.69 284 ASP A C 1
ATOM 2239 O O . ASP A 1 284 ? -18.352 1.977 0.028 1.00 93.69 284 ASP A O 1
ATOM 2243 N N . ALA A 1 285 ? -17.751 0.618 1.697 1.00 95.69 285 ALA A N 1
ATOM 2244 C CA . ALA A 1 285 ? -19.001 0.710 2.449 1.00 95.69 285 ALA A CA 1
ATOM 2245 C C . ALA A 1 285 ? -18.782 1.254 3.881 1.00 95.69 285 ALA A C 1
ATOM 2247 O O . ALA A 1 285 ? -18.963 0.527 4.866 1.00 95.69 285 ALA A O 1
ATOM 2248 N N . PRO A 1 286 ? -18.475 2.559 4.057 1.00 93.19 286 PRO A N 1
ATOM 2249 C CA . PRO A 1 286 ? -18.093 3.123 5.356 1.00 93.19 286 PRO A CA 1
ATOM 2250 C C . PRO A 1 286 ? -19.155 2.989 6.457 1.00 93.19 286 PRO A C 1
ATOM 2252 O O . PRO A 1 286 ? -18.818 2.958 7.643 1.00 93.19 286 PRO A O 1
ATOM 2255 N N . ALA A 1 287 ? -20.440 2.947 6.096 1.00 93.69 287 ALA A N 1
ATOM 2256 C CA . ALA A 1 287 ? -21.530 2.734 7.049 1.00 93.69 287 ALA A CA 1
ATOM 2257 C C . ALA A 1 287 ? -21.548 1.289 7.578 1.00 93.69 287 ALA A C 1
ATOM 2259 O O . ALA A 1 287 ? -21.744 1.067 8.773 1.00 93.69 287 ALA A O 1
ATOM 2260 N N . VAL A 1 288 ? -21.281 0.314 6.705 1.00 95.38 288 VAL A N 1
ATOM 2261 C CA . VAL A 1 288 ? -21.197 -1.107 7.065 1.00 95.38 288 VAL A CA 1
ATOM 2262 C C . VAL A 1 288 ? -19.970 -1.354 7.936 1.00 95.38 288 VAL A C 1
ATOM 2264 O O . VAL A 1 288 ? -20.093 -1.970 8.990 1.00 95.38 288 VAL A O 1
ATOM 2267 N N . MET A 1 289 ? -18.816 -0.784 7.575 1.00 96.25 289 MET A N 1
ATOM 2268 C CA . MET A 1 289 ? -17.597 -0.892 8.384 1.00 96.25 289 MET A CA 1
ATOM 2269 C C . MET A 1 289 ? -17.802 -0.411 9.828 1.00 96.25 289 MET A C 1
ATOM 2271 O O . MET A 1 289 ? -17.293 -1.032 10.757 1.00 96.25 289 MET A O 1
ATOM 2275 N N . ARG A 1 290 ? -18.583 0.658 10.042 1.00 95.56 290 ARG A N 1
ATOM 2276 C CA . ARG A 1 290 ? -18.912 1.164 11.387 1.00 95.56 290 ARG A CA 1
ATOM 2277 C C . ARG A 1 290 ? -19.800 0.215 12.176 1.00 95.56 290 ARG A C 1
ATOM 2279 O O . ARG A 1 290 ? -19.519 -0.045 13.343 1.00 95.56 290 ARG A O 1
ATOM 2286 N N . ARG A 1 291 ? -20.829 -0.348 11.535 1.00 95.75 291 ARG A N 1
ATOM 2287 C CA . ARG A 1 291 ? -21.678 -1.376 12.161 1.00 95.75 291 ARG A CA 1
ATOM 2288 C C . ARG A 1 291 ? -20.887 -2.635 12.504 1.00 95.75 291 ARG A C 1
ATOM 2290 O O . ARG A 1 291 ? -21.143 -3.235 13.536 1.00 95.75 291 ARG A O 1
ATOM 2297 N N . LEU A 1 292 ? -19.903 -3.001 11.688 1.00 96.44 292 LEU A N 1
ATOM 2298 C CA . LEU A 1 292 ? -19.009 -4.130 11.953 1.00 96.44 292 LEU A CA 1
ATOM 2299 C C . LEU A 1 292 ? -17.899 -3.807 12.969 1.00 96.44 292 LEU A C 1
ATOM 2301 O O . LEU A 1 292 ? -17.150 -4.697 13.349 1.00 96.44 292 LEU A O 1
ATOM 2305 N N . GLY A 1 293 ? -17.729 -2.553 13.402 1.00 95.81 293 GLY A N 1
ATOM 2306 C CA . GLY A 1 293 ? -16.590 -2.168 14.244 1.00 95.81 293 GLY A CA 1
ATOM 2307 C C . GLY A 1 293 ? -15.231 -2.267 13.535 1.00 95.81 293 GLY A C 1
ATOM 2308 O O . GLY A 1 293 ? -14.197 -2.331 14.196 1.00 95.81 293 GLY A O 1
ATOM 2309 N N . LEU A 1 294 ? -15.226 -2.276 12.198 1.00 96.56 294 LEU A N 1
ATOM 2310 C CA . LEU A 1 294 ? -14.038 -2.142 11.343 1.00 96.56 294 LEU A CA 1
ATOM 2311 C C . LEU A 1 294 ? -13.620 -0.673 11.164 1.00 96.56 294 LEU A C 1
ATOM 2313 O O . LEU A 1 294 ? -12.543 -0.388 10.655 1.00 96.56 294 LEU A O 1
ATOM 2317 N N . VAL A 1 295 ? -14.472 0.269 11.572 1.00 96.75 295 VAL A N 1
ATOM 2318 C CA . VAL A 1 295 ? -14.143 1.684 11.773 1.00 96.75 295 VAL A CA 1
ATOM 2319 C C . VAL A 1 295 ? -14.876 2.150 13.020 1.00 96.75 295 VAL A C 1
ATOM 2321 O O . VAL A 1 295 ? -16.090 1.983 13.119 1.00 96.75 295 VAL A O 1
ATOM 2324 N N . ILE A 1 296 ? -14.153 2.751 13.958 1.00 96.44 296 ILE A N 1
ATOM 2325 C CA . ILE A 1 296 ? -14.710 3.235 15.221 1.00 96.44 296 ILE A CA 1
ATOM 2326 C C . ILE A 1 296 ? -14.496 4.734 15.270 1.00 96.44 296 ILE A C 1
ATOM 2328 O O . ILE A 1 296 ? -13.363 5.202 15.263 1.00 96.44 296 ILE A O 1
ATOM 2332 N N . ASP A 1 297 ? -15.576 5.497 15.326 1.00 96.62 297 ASP A N 1
ATOM 2333 C CA . ASP A 1 297 ? -15.462 6.940 15.483 1.00 96.62 297 ASP A CA 1
ATOM 2334 C C . ASP A 1 297 ? -15.434 7.276 16.970 1.00 96.62 297 ASP A C 1
ATOM 2336 O O . ASP A 1 297 ? -16.231 6.737 17.740 1.00 96.62 297 ASP A O 1
ATOM 2340 N N . ALA A 1 298 ? -14.544 8.175 17.375 1.00 96.75 298 ALA A N 1
ATOM 2341 C CA . ALA A 1 298 ? -14.414 8.610 18.756 1.00 96.75 298 ALA A CA 1
ATOM 2342 C C . ALA A 1 298 ? -14.175 10.118 18.852 1.00 96.75 298 ALA A C 1
ATOM 2344 O O . ALA A 1 298 ? -13.484 10.714 18.025 1.00 96.75 298 ALA A O 1
ATOM 2345 N N . VAL A 1 299 ? -14.747 10.727 19.888 1.00 96.94 299 VAL A N 1
ATOM 2346 C CA . VAL A 1 299 ? -14.466 12.115 20.269 1.00 96.94 299 VAL A CA 1
ATOM 2347 C C . VAL A 1 299 ? -13.235 12.127 21.166 1.00 96.94 299 VAL A C 1
ATOM 2349 O O . VAL A 1 299 ? -13.150 11.324 22.099 1.00 96.94 299 VAL A O 1
ATOM 2352 N N . VAL A 1 300 ? -12.304 13.038 20.892 1.00 96.69 300 VAL A N 1
ATOM 2353 C CA . VAL A 1 300 ? -11.145 13.305 21.747 1.00 96.69 300 VAL A CA 1
ATOM 2354 C C . VAL A 1 300 ? -11.602 14.197 22.897 1.00 96.69 300 VAL A C 1
ATOM 2356 O O . VAL A 1 300 ? -11.925 15.361 22.684 1.00 96.69 300 VAL A O 1
ATOM 2359 N N . ILE A 1 301 ? -11.684 13.654 24.109 1.00 95.56 301 ILE A N 1
ATOM 2360 C CA . ILE A 1 301 ? -12.195 14.394 25.267 1.00 95.56 301 ILE A CA 1
ATOM 2361 C C . ILE A 1 301 ? -11.177 15.460 25.687 1.00 95.56 301 ILE A C 1
ATOM 2363 O O . ILE A 1 301 ? -10.028 15.132 25.979 1.00 95.56 301 ILE A O 1
ATOM 2367 N N . GLY A 1 302 ? -11.593 16.732 25.709 1.00 93.06 302 GLY A N 1
ATOM 2368 C CA . GLY A 1 302 ? -10.699 17.862 25.980 1.00 93.06 302 GLY A CA 1
ATOM 2369 C C . GLY A 1 302 ? -9.696 18.131 24.852 1.00 93.06 302 GLY A C 1
ATOM 2370 O O . GLY A 1 302 ? -8.710 18.842 25.055 1.00 93.06 302 GLY A O 1
ATOM 2371 N N . GLY A 1 303 ? -9.923 17.562 23.665 1.00 91.12 303 GLY A N 1
ATOM 2372 C CA . GLY A 1 303 ? -9.052 17.712 22.506 1.00 91.12 303 GLY A CA 1
ATOM 2373 C C . GLY A 1 303 ? -9.060 19.122 21.914 1.00 91.12 303 GLY A C 1
ATOM 2374 O O . GLY A 1 303 ? -8.140 19.469 21.180 1.00 91.12 303 GLY A O 1
ATOM 2375 N N . ARG A 1 304 ? -10.037 19.971 22.250 1.00 90.44 304 ARG A N 1
ATOM 2376 C CA . ARG A 1 304 ? -10.065 21.387 21.853 1.00 90.44 304 ARG A CA 1
ATOM 2377 C C . ARG A 1 304 ? -8.776 22.132 22.221 1.00 90.44 304 ARG A C 1
ATOM 2379 O O . ARG A 1 304 ? -8.293 22.928 21.420 1.00 90.44 304 ARG A O 1
ATOM 2386 N N . ALA A 1 305 ? -8.168 21.812 23.365 1.00 88.75 305 ALA A N 1
ATOM 2387 C CA . ALA A 1 305 ? -6.888 22.395 23.770 1.00 88.75 305 ALA A CA 1
ATOM 2388 C C . ALA A 1 305 ? -5.768 22.127 22.744 1.00 88.75 305 ALA A C 1
ATOM 2390 O O . ALA A 1 305 ? -4.912 22.980 22.525 1.00 88.75 305 ALA A O 1
ATOM 2391 N N . LEU A 1 306 ? -5.793 20.970 22.071 1.00 86.81 306 LEU A N 1
ATOM 2392 C CA . LEU A 1 306 ? -4.844 20.627 21.009 1.00 86.81 306 LEU A CA 1
ATOM 2393 C C . LEU A 1 306 ? -5.010 21.538 19.786 1.00 86.81 306 LEU A C 1
ATOM 2395 O O . LEU A 1 306 ? -4.030 21.948 19.171 1.00 86.81 306 LEU A O 1
ATOM 2399 N N . VAL A 1 307 ? -6.257 21.863 19.441 1.00 86.75 307 VAL A N 1
ATOM 2400 C CA . VAL A 1 307 ? -6.585 22.753 18.319 1.00 86.75 307 VAL A CA 1
ATOM 2401 C C . VAL A 1 307 ? -6.104 24.168 18.612 1.00 86.75 307 VAL A C 1
ATOM 2403 O O . VAL A 1 307 ? -5.455 24.779 17.770 1.00 86.75 307 VAL A O 1
ATOM 2406 N N . GLU A 1 308 ? -6.376 24.665 19.818 1.00 88.94 308 GLU A N 1
ATOM 2407 C CA . GLU A 1 308 ? -5.956 25.997 20.264 1.00 88.94 308 GLU A CA 1
ATOM 2408 C C . GLU A 1 308 ? -4.423 26.121 20.281 1.00 88.94 308 GLU A C 1
ATOM 2410 O O . GLU A 1 308 ? -3.872 27.109 19.797 1.00 88.94 308 GLU A O 1
ATOM 2415 N N . GLN A 1 309 ? -3.718 25.085 20.748 1.00 87.00 309 GLN A N 1
ATOM 2416 C CA . GLN A 1 309 ? -2.255 25.025 20.698 1.00 87.00 309 GLN A CA 1
ATOM 2417 C C . GLN A 1 309 ? -1.723 25.007 19.262 1.00 87.00 309 GLN A C 1
ATOM 2419 O O . GLN A 1 309 ? -0.788 25.742 18.953 1.00 87.00 309 GLN A O 1
ATOM 2424 N N . ALA A 1 310 ? -2.322 24.207 18.376 1.00 84.81 310 ALA A N 1
ATOM 2425 C CA . ALA A 1 310 ? -1.915 24.135 16.975 1.00 84.81 310 ALA A CA 1
ATOM 2426 C C . ALA A 1 310 ? -2.139 25.464 16.234 1.00 84.81 310 ALA A C 1
ATOM 2428 O O . ALA A 1 310 ? -1.307 25.858 15.424 1.00 84.81 310 ALA A O 1
ATOM 2429 N N . GLN A 1 311 ? -3.222 26.185 16.537 1.00 85.62 311 GLN A N 1
ATOM 2430 C CA . GLN A 1 311 ? -3.498 27.513 15.973 1.00 85.62 311 GLN A CA 1
ATOM 2431 C C . GLN A 1 311 ? -2.508 28.585 16.446 1.00 85.62 311 GLN A C 1
ATOM 2433 O O . GLN A 1 311 ? -2.274 29.557 15.731 1.00 85.62 311 GLN A O 1
ATOM 2438 N N . ALA A 1 312 ? -1.928 28.416 17.635 1.00 85.62 312 ALA A N 1
ATOM 2439 C CA . ALA A 1 312 ? -0.901 29.307 18.161 1.00 85.62 312 ALA A CA 1
ATOM 2440 C C . ALA A 1 312 ? 0.501 29.029 17.580 1.00 85.62 312 ALA A C 1
ATOM 2442 O O . ALA A 1 312 ? 1.416 29.827 17.802 1.00 85.62 312 ALA A O 1
ATOM 2443 N N . LEU A 1 313 ? 0.693 27.922 16.846 1.00 83.69 313 LEU A N 1
ATOM 2444 C CA . LEU A 1 313 ? 1.965 27.633 16.188 1.00 83.69 313 LEU A CA 1
ATOM 2445 C C . LEU A 1 313 ? 2.174 28.573 14.991 1.00 83.69 313 LEU A C 1
ATOM 2447 O O . LEU A 1 313 ? 1.257 28.789 14.194 1.00 83.69 313 LEU A O 1
ATOM 2451 N N . PRO A 1 314 ? 3.381 29.134 14.822 1.00 79.75 314 PRO A N 1
ATOM 2452 C CA . PRO A 1 314 ? 3.662 29.990 13.685 1.00 79.75 314 PRO A CA 1
ATOM 2453 C C . PRO A 1 314 ? 3.666 29.180 12.379 1.00 79.75 314 PRO A C 1
ATOM 2455 O O . PRO A 1 314 ? 4.150 28.054 12.339 1.00 79.75 314 PRO A O 1
ATOM 2458 N N . LEU A 1 315 ? 3.188 29.782 11.285 1.00 71.06 315 LEU A N 1
ATOM 2459 C CA . LEU A 1 315 ? 3.005 29.133 9.972 1.00 71.06 315 LEU A CA 1
ATOM 2460 C C . LEU A 1 315 ? 4.264 28.476 9.373 1.00 71.06 315 LEU A C 1
ATOM 2462 O O . LEU A 1 315 ? 4.138 27.653 8.479 1.00 71.06 315 LEU A O 1
ATOM 2466 N N . HIS A 1 316 ? 5.465 28.834 9.835 1.00 71.75 316 HIS A N 1
ATOM 2467 C CA . HIS A 1 316 ? 6.727 28.222 9.397 1.00 71.75 316 HIS A CA 1
ATOM 2468 C C . HIS A 1 316 ? 7.109 26.954 10.184 1.00 71.75 316 HIS A C 1
ATOM 2470 O O . HIS A 1 316 ? 8.138 26.349 9.893 1.00 71.75 316 HIS A O 1
ATOM 2476 N N . ALA A 1 317 ? 6.327 26.588 11.204 1.00 54.22 317 ALA A N 1
ATOM 2477 C CA . ALA A 1 317 ? 6.495 25.385 12.020 1.00 54.22 317 ALA A CA 1
ATOM 2478 C C . ALA A 1 317 ? 5.471 24.275 11.688 1.00 54.22 317 ALA A C 1
ATOM 2480 O O . ALA A 1 317 ? 5.487 23.230 12.340 1.00 54.22 317 ALA A O 1
ATOM 2481 N N . LEU A 1 318 ? 4.592 24.512 10.706 1.00 47.88 318 LEU A N 1
ATOM 2482 C CA . LEU A 1 318 ? 3.617 23.567 10.148 1.00 47.88 318 LEU A CA 1
ATOM 2483 C C . LEU A 1 318 ? 4.109 23.045 8.793 1.00 47.88 318 LEU A C 1
ATOM 2485 O O . LEU A 1 318 ? 3.884 21.844 8.524 1.00 47.88 318 LEU A O 1
#

Secondary structure (DSSP, 8-state):
--EEEEEEEEEEEEE-TTS-EEEEEEEEEEEE-SSGGGSBGGG-GGGTTHHHHHHH--EEEEETTEEEEEEE-----HHHHHHHS-TT-B-PPPP----TTS-B----HHHHHHHHHHHHHHHHHHHTTSPPPSSSTT-HHHHHHHHTT-B-SSS-BSTTHHHHSS-SSSSS--HHHHHHIIIIISTT-BPPSEEE-TTSSEEEGGGSTTTT--B--B--SSS-GGGGGT-SSHHHHHHHHHHHHH--GGGPPPPPSSPPTT-PPPP-PPPPPPHHHHHHHTTT-HHHHHHTTSSEEEEETTTHHHHHHHHTS-TT--

Solvent-accessible surface area (backbone atoms only — not comparable to full-atom values): 18894 Å² total; per-residue (Å²): 120,54,45,77,46,75,46,77,45,81,41,88,70,51,62,47,97,88,54,30,38,26,34,34,40,34,66,44,80,45,58,36,43,74,49,82,91,30,35,24,38,62,53,40,66,68,64,65,44,42,33,60,51,54,74,74,55,83,50,69,50,73,58,90,94,46,76,30,51,41,47,71,76,52,72,40,35,54,70,61,33,44,72,72,50,42,56,79,36,34,37,73,46,86,72,88,77,84,56,72,87,47,72,51,70,63,54,42,60,64,58,46,50,50,52,50,52,53,53,50,49,54,46,44,77,73,41,58,90,52,83,75,56,78,72,64,93,84,32,67,56,40,48,51,38,42,49,54,56,26,51,96,54,99,60,86,44,38,72,51,49,83,69,57,65,67,36,85,82,81,90,83,60,33,60,69,54,51,52,50,37,52,59,22,55,36,100,69,3,64,44,64,68,56,41,69,42,99,84,71,46,80,36,73,50,76,76,48,98,53,55,94,58,54,46,30,25,40,76,69,82,58,81,47,74,77,56,47,81,78,39,95,42,58,58,24,44,30,49,51,31,43,48,56,52,74,52,53,74,93,69,64,65,85,85,67,96,59,83,64,88,84,71,70,77,77,77,81,74,80,81,86,64,30,54,66,58,52,62,57,69,39,73,90,34,69,71,57,27,26,34,51,49,51,33,37,37,24,39,34,55,78,33,40,60,56,54,57,54,58,69,70,50,59,83,92,81,113

Radius of gyration: 28.3 Å; Cα contacts (8 Å, |Δi|>4): 411; chains: 1; bounding box: 54×57×67 Å

Nearest PDB structures (foldseek):
  1tza-assembly1_B  TM=7.402E-01  e=9.445E+00  Shewanella oneidensis MR-1

Foldseek 3Di:
DKDKDWDWDKAWDQADPVGFTKIKIFIDIAIADPDPVCQWQLVPVCQLQVLVNVVVDWDWDDDPNDIFTWAFPFRAARVLSCVLGPRRFGHDHDDDDPCLLPQDQDFQPVLQVVLCCVLVVVCCVPQPPHDFDCDDPPTSNQVSQVQLVQDPDPDRPGVCLLPPCPDDDDDRHHPLRVQCCVQANDLNNAAPQWDQDPVRDTDGPCPPPCNVRRHRSYDDRACDDPNVVVHPHRNNVRVSSVVVVPDDPVPDDDDDPDPDPPPDDPDPDDDRDHPNNSLVVCVVPVVSCSNNVSMIMITGVVNSVVVVVVVPDDPVVD

pLDDT: mean 82.59, std 13.88, range [41.66, 97.19]

Mean predicted aligned error: 12.05 Å

Sequence (318 aa):
MATQKIIWTVLPKGFTRDGEPVVSLVPSFRLTPQSASEQVLEAFPDLLDWPGQLRRTRFALRVGAQSFDLRPVSEPDPDTWQRAFAKDLPVAGYVFNDLSVHNLRSYPVRSVVSFLHTHYGELAENEGLQRPPLFGTGTRLQRMLGEMGIRPGRQRIGIGRWFSDGRTKEGGKTHLESSLDADYFSEQGFAPPTVVGIDGKPQDNSTSYISDRKLRRALPAALSGAAAAHFSGEPEYALYQANRFYQRPENERAYERLPVAGAASALLKAPEFDFHRLAASFNDAPAVMRRLGLVIDAVVIGGRALVEQAQALPLHAL